Protein 3EMX (pdb70)

B-factor: mean 25.86, std 5.88, range [10.59, 48.35]

Foldseek 3Di:
DLLPDDFFKFKQALLDTDHDDLVVLLVLLLAWEKEWEEESPDPQCVLQVVQVSVLNNVDDHIYIYGYDDDPYDPSRVVSVVVVCVVQVPDDPGKIFTGHSNDTDDMDHTRDHNVVVNVVRVVPD/DCLPDDFFKFWQALLDTDHDDLVVVLVLLQAWEKEWEEESVDPQRVVQVVQVSNLNNVDDHIYIYGYDDPPYDPSRCVSVVVVCVVLVPDDPGKIFTGHSNHTDDMDHTRDHNVVVNVVRVVVD

Sequence (248 aa):
SLSYVKEGLAVLEDGRLIYITPEEFRQLLQGDAILAVYSKTCPHCHRDWPQLIQASKEVDVPIVMFIWGSLIGERELSAARLEMNKAGVEGTPTLVFYKEGRIVDKLVGATPWSLKVEKAREIYSLSYVKEGLAVLEDGRLIYITPEEEFRQLLQGDAILAVYSKTCPHCHRDWPQLIQASKEVDVPIVMFIWGSLIGERELSAARLEMNKAGVEGTPTLVFYKEGRIVDKLVGATPWSLKVEKAREIY

Organism: Aeropyrum pernix (strain ATCC 700893 / DSM 11879 / JCM 9820 / NBRC 100138 / K1) (NCBI:txid272557)

Nearest PDB structures (foldseek):
  3emx-assembly2_B  TM=1.008E+00  e=1.526E-27  Aeropyrum pernix
  2o85-assembly1_A  TM=8.055E-01  e=3.293E-06  Staphylococcus aureus
  2o7k-assembly1_A  TM=8.045E-01  e=7.580E-06  Staphylococcus aureus
  2o87-assembly1_A  TM=7.924E-01  e=9.188E-06  Staphylococcus aureus
  7ysi-assembly1_A  TM=7.907E-01  e=1.983E-05  Acinetobacter baumannii

CATH classification: 3.40.30.10

Radius of gyration: 20.13 Å; Cα contacts (8 Å, |Δi|>4): 478; chains: 2; bounding box: 29×55×48 Å

Structure (mmCIF, N/CA/C/O backbone):
data_3EMX
#
_entry.id   3EMX
#
_cell.length_a   52.229
_cell.length_b   54.852
_cell.length_c   159.342
_cell.angle_alpha   90.000
_cell.angle_beta   90.000
_cell.angle_gamma   90.000
#
_symmetry.space_group_name_H-M   'C 2 2 21'
#
loop_
_entity.id
_entity.type
_entity.pdbx_description
1 polymer Thioredoxin
2 water water
#
loop_
_atom_site.group_PDB
_atom_site.id
_atom_site.type_symbol
_atom_site.label_atom_id
_atom_site.label_alt_id
_atom_site.label_comp_id
_atom_site.label_asym_id
_atom_site.label_entity_id
_atom_site.label_seq_id
_atom_site.pdbx_PDB_ins_code
_atom_site.Cartn_x
_atom_site.Cartn_y
_atom_site.Cartn_z
_atom_site.occupancy
_atom_site.B_iso_or_equiv
_atom_site.auth_seq_id
_atom_site.auth_comp_id
_atom_site.auth_asym_id
_atom_site.auth_atom_id
_atom_site.pdbx_PDB_model_num
ATOM 1 N N . SER A 1 2 ? 3.155 10.117 59.894 1.00 23.36 224 SER A N 1
ATOM 2 C CA . SER A 1 2 ? 2.342 8.920 59.574 1.00 23.78 224 SER A CA 1
ATOM 3 C C . SER A 1 2 ? 0.891 9.186 59.952 1.00 23.24 224 SER A C 1
ATOM 4 O O . SER A 1 2 ? 0.611 9.854 60.937 1.00 23.31 224 SER A O 1
ATOM 7 N N . LEU A 1 3 ? -0.036 8.664 59.167 1.00 22.92 225 LEU A N 1
ATOM 8 C CA . LEU A 1 3 ? -1.443 8.825 59.488 1.00 22.38 225 LEU A CA 1
ATOM 9 C C . LEU A 1 3 ? -1.761 8.267 60.895 1.00 22.88 225 LEU A C 1
ATOM 10 O O . LEU A 1 3 ? -2.650 8.759 61.601 1.00 22.05 225 LEU A O 1
ATOM 15 N N . SER A 1 4 ? -1.025 7.234 61.294 1.00 23.22 226 SER A N 1
ATOM 16 C CA . SER A 1 4 ? -1.178 6.659 62.617 1.00 23.76 226 SER A CA 1
ATOM 17 C C . SER A 1 4 ? -0.992 7.651 63.751 1.00 23.69 226 SER A C 1
ATOM 18 O O . SER A 1 4 ? -1.510 7.442 64.830 1.00 23.69 226 SER A O 1
ATOM 21 N N . TYR A 1 5 ? -0.246 8.723 63.514 1.00 23.63 227 TYR A N 1
ATOM 22 C CA . TYR A 1 5 ? -0.047 9.729 64.548 1.00 23.68 227 TYR A CA 1
ATOM 23 C C . TYR A 1 5 ? -0.863 10.982 64.320 1.00 23.05 227 TYR A C 1
ATOM 24 O O . TYR A 1 5 ? -0.633 11.998 64.952 1.00 22.80 227 TYR A O 1
ATOM 33 N N . VAL A 1 6 ? -1.819 10.906 63.406 1.00 22.54 228 VAL A N 1
ATOM 34 C CA . VAL A 1 6 ? -2.742 12.003 63.206 1.00 21.87 228 VAL A CA 1
ATOM 35 C C . VAL A 1 6 ? -3.902 11.883 64.179 1.00 21.97 228 VAL A C 1
ATOM 36 O O . VAL A 1 6 ? -4.489 10.815 64.350 1.00 21.51 228 VAL A O 1
ATOM 40 N N . LYS A 1 7 ? -4.195 12.992 64.845 1.00 22.40 229 LYS A N 1
ATOM 41 C CA . LYS A 1 7 ? -5.342 13.076 65.749 1.00 22.49 229 LYS A CA 1
ATOM 42 C C . LYS A 1 7 ? -6.656 12.950 64.963 1.00 22.08 229 LYS A C 1
ATOM 43 O O . LYS A 1 7 ? -6.856 13.646 63.957 1.00 21.42 229 LYS A O 1
ATOM 49 N N . GLU A 1 8 ? -7.525 12.039 65.398 1.00 21.38 230 GLU A N 1
ATOM 50 C CA . GLU A 1 8 ? -8.758 11.769 64.686 1.00 21.23 230 GLU A CA 1
ATOM 51 C C . GLU A 1 8 ? -9.747 12.883 64.981 1.00 21.09 230 GLU A C 1
ATOM 52 O O . GLU A 1 8 ? -9.601 13.596 65.978 1.00 20.85 230 GLU A O 1
ATOM 58 N N . GLY A 1 9 ? -10.772 13.012 64.134 1.00 20.50 231 GLY A N 1
ATOM 59 C CA . GLY A 1 9 ? -11.727 14.110 64.269 1.00 20.08 231 GLY A CA 1
ATOM 60 C C . GLY A 1 9 ? -12.187 14.655 62.924 1.00 20.29 231 GLY A C 1
ATOM 61 O O . GLY A 1 9 ? -12.155 13.950 61.909 1.00 20.09 231 GLY A O 1
ATOM 62 N N . LEU A 1 10 ? -12.634 15.908 62.929 1.00 19.88 232 LEU A N 1
ATOM 63 C CA . LEU A 1 10 ? -13.030 16.602 61.723 1.00 20.25 232 LEU A CA 1
ATOM 64 C C . LEU A 1 10 ? -12.016 17.712 61.521 1.00 20.36 232 LEU A C 1
ATOM 65 O O . LEU A 1 10 ? -11.577 18.353 62.485 1.00 19.62 232 LEU A O 1
ATOM 70 N N . ALA A 1 11 ? -11.621 17.934 60.276 1.00 19.92 233 ALA A N 1
ATOM 71 C CA . ALA A 1 11 ? -10.636 18.961 60.031 1.00 20.07 233 ALA A CA 1
ATOM 72 C C . ALA A 1 11 ? -10.755 19.488 58.622 1.00 20.22 233 ALA A C 1
ATOM 73 O O . ALA A 1 11 ? -11.480 18.944 57.806 1.00 19.63 233 ALA A O 1
ATOM 75 N N . VAL A 1 12 ? -10.078 20.591 58.357 1.00 21.27 234 VAL A N 1
ATOM 76 C CA . VAL A 1 12 ? -9.876 21.005 56.979 1.00 22.41 234 VAL A CA 1
ATOM 77 C C . VAL A 1 12 ? -8.372 20.966 56.689 1.00 22.66 234 VAL A C 1
ATOM 78 O O . VAL A 1 12 ? -7.549 21.355 57.521 1.00 22.63 234 VAL A O 1
ATOM 82 N N . LEU A 1 13 ? -8.022 20.419 55.531 1.00 23.56 235 LEU A N 1
ATOM 83 C CA . LEU A 1 13 ? -6.641 20.226 55.156 1.00 24.45 235 LEU A CA 1
ATOM 84 C C . LEU A 1 13 ? -6.332 21.386 54.268 1.00 25.37 235 LEU A C 1
ATOM 85 O O . LEU A 1 13 ? -6.824 21.442 53.152 1.00 26.24 235 LEU A O 1
ATOM 90 N N . GLU A 1 14 ? -5.533 22.325 54.751 1.00 25.94 236 GLU A N 1
ATOM 91 C CA . GLU A 1 14 ? -5.273 23.525 53.982 1.00 26.64 236 GLU A CA 1
ATOM 92 C C . GLU A 1 14 ? -3.789 23.771 53.679 1.00 26.11 236 GLU A C 1
ATOM 93 O O . GLU A 1 14 ? -3.000 24.036 54.588 1.00 26.31 236 GLU A O 1
ATOM 99 N N . ASP A 1 15 ? -3.419 23.716 52.401 1.00 25.86 237 ASP A N 1
ATOM 100 C CA . ASP A 1 15 ? -2.010 23.715 51.989 1.00 25.54 237 ASP A CA 1
ATOM 101 C C . ASP A 1 15 ? -1.200 22.765 52.836 1.00 24.27 237 ASP A C 1
ATOM 102 O O . ASP A 1 15 ? -0.155 23.147 53.347 1.00 23.32 237 ASP A O 1
ATOM 107 N N . GLY A 1 16 ? -1.690 21.540 52.985 1.00 23.29 238 GLY A N 1
ATOM 108 C CA . GLY A 1 16 ? -0.950 20.489 53.680 1.00 22.64 238 GLY A CA 1
ATOM 109 C C . GLY A 1 16 ? -0.982 20.535 55.197 1.00 21.32 238 GLY A C 1
ATOM 110 O O . GLY A 1 16 ? -0.274 19.772 55.841 1.00 21.31 238 GLY A O 1
ATOM 111 N N . ARG A 1 17 ? -1.796 21.419 55.764 1.00 20.49 239 ARG A N 1
ATOM 112 C CA . ARG A 1 17 ? -1.888 21.537 57.233 1.00 20.50 239 ARG A CA 1
ATOM 113 C C . ARG A 1 17 ? -3.282 21.264 57.758 1.00 18.93 239 ARG A C 1
ATOM 114 O O . ARG A 1 17 ? -4.247 21.786 57.229 1.00 18.27 239 ARG A O 1
ATOM 122 N N . LEU A 1 18 ? -3.393 20.452 58.806 1.00 18.15 240 LEU A N 1
ATOM 123 C CA . LEU A 1 18 ? -4.699 20.234 59.431 1.00 17.83 240 LEU A CA 1
ATOM 124 C C . LEU A 1 18 ? -5.142 21.406 60.311 1.00 18.00 240 LEU A C 1
ATOM 125 O O . LEU A 1 18 ? -4.374 21.900 61.126 1.00 18.16 240 LEU A O 1
ATOM 130 N N . ILE A 1 19 ? -6.386 21.841 60.129 1.00 18.17 241 ILE A N 1
ATOM 131 C CA . ILE A 1 19 ? -7.035 22.821 61.006 1.00 17.69 241 ILE A CA 1
ATOM 132 C C . ILE A 1 19 ? -8.278 22.101 61.524 1.00 17.34 241 ILE A C 1
ATOM 133 O O . ILE A 1 19 ? -9.173 21.766 60.743 1.00 17.55 241 ILE A O 1
ATOM 138 N N . TYR A 1 20 ? -8.327 21.814 62.815 1.00 16.78 242 TYR A N 1
ATOM 139 C CA . TYR A 1 20 ? -9.426 20.981 63.348 1.00 16.97 242 TYR A CA 1
ATOM 140 C C . TYR A 1 20 ? -10.694 21.819 63.488 1.00 17.07 242 TYR A C 1
ATOM 141 O O . TYR A 1 20 ? -10.637 22.996 63.855 1.00 16.74 242 TYR A O 1
ATOM 150 N N . ILE A 1 21 ? -11.826 21.240 63.142 1.00 17.25 243 ILE A N 1
ATOM 151 C CA . ILE A 1 21 ? -13.058 22.004 63.177 1.00 17.77 243 ILE A CA 1
ATOM 152 C C . ILE A 1 21 ? -14.114 21.269 63.980 1.00 18.49 243 ILE A C 1
ATOM 153 O O . ILE A 1 21 ? -13.885 20.139 64.423 1.00 19.04 243 ILE A O 1
ATOM 158 N N . THR A 1 22 ? -15.258 21.934 64.154 1.00 19.07 244 THR A N 1
ATOM 159 C CA . THR A 1 22 ? -16.448 21.426 64.828 1.00 18.79 244 THR A CA 1
ATOM 160 C C . THR A 1 22 ? -17.421 20.755 63.846 1.00 19.40 244 THR A C 1
ATOM 161 O O . THR A 1 22 ? -17.326 20.957 62.641 1.00 19.22 244 THR A O 1
ATOM 165 N N . PRO A 1 23 ? -18.395 19.984 64.361 1.00 19.73 245 PRO A N 1
ATOM 166 C CA . PRO A 1 23 ? -19.453 19.474 63.477 1.00 20.14 245 PRO A CA 1
ATOM 167 C C . PRO A 1 23 ? -20.200 20.603 62.749 1.00 20.88 245 PRO A C 1
ATOM 168 O O . PRO A 1 23 ? -20.520 20.483 61.555 1.00 20.90 245 PRO A O 1
ATOM 172 N N . GLU A 1 24 ? -20.455 21.702 63.446 1.00 21.45 246 GLU A N 1
ATOM 173 C CA . GLU A 1 24 ? -21.100 22.863 62.814 1.00 23.16 246 GLU A CA 1
ATOM 174 C C . GLU A 1 24 ? -20.361 23.353 61.562 1.00 22.59 246 GLU A C 1
ATOM 175 O O . GLU A 1 24 ? -20.932 23.439 60.464 1.00 22.29 246 GLU A O 1
ATOM 181 N N . GLU A 1 25 ? -19.094 23.717 61.741 1.00 22.20 247 GLU A N 1
ATOM 182 C CA . GLU A 1 25 ? -18.273 24.144 60.613 1.00 22.00 247 GLU A CA 1
ATOM 183 C C . GLU A 1 25 ? -18.194 23.063 59.524 1.00 21.94 247 GLU A C 1
ATOM 184 O O . GLU A 1 25 ? -18.308 23.348 58.349 1.00 21.21 247 GLU A O 1
ATOM 190 N N . PHE A 1 26 ? -18.014 21.810 59.920 1.00 22.57 248 PHE A N 1
ATOM 191 C CA . PHE A 1 26 ? -18.037 20.717 58.965 1.00 22.88 248 PHE A CA 1
ATOM 192 C C . PHE A 1 26 ? -19.270 20.821 58.062 1.00 23.83 248 PHE A C 1
ATOM 193 O O . PHE A 1 26 ? -19.167 20.740 56.833 1.00 24.28 248 PHE A O 1
ATOM 201 N N . ARG A 1 27 ? -20.445 20.940 58.671 1.00 24.43 249 ARG A N 1
ATOM 202 C CA . ARG A 1 27 ? -21.689 21.021 57.894 1.00 26.07 249 ARG A CA 1
ATOM 203 C C . ARG A 1 27 ? -21.767 22.277 57.039 1.00 25.97 249 ARG A C 1
ATOM 204 O O . ARG A 1 27 ? -22.127 22.224 55.847 1.00 26.12 249 ARG A O 1
ATOM 212 N N . GLN A 1 28 ? -21.422 23.401 57.650 1.00 25.46 250 GLN A N 1
ATOM 213 C CA . GLN A 1 28 ? -21.311 24.649 56.931 1.00 26.25 250 GLN A CA 1
ATOM 214 C C . GLN A 1 28 ? -20.460 24.511 55.648 1.00 26.01 250 GLN A C 1
ATOM 215 O O . GLN A 1 28 ? -20.928 24.799 54.539 1.00 25.69 250 GLN A O 1
ATOM 221 N N . LEU A 1 29 ? -19.232 24.015 55.785 1.00 25.46 251 LEU A N 1
ATOM 222 C CA . LEU A 1 29 ? -18.353 23.896 54.636 1.00 25.72 251 LEU A CA 1
ATOM 223 C C . LEU A 1 29 ? -18.965 23.033 53.549 1.00 25.80 251 LEU A C 1
ATOM 224 O O . LEU A 1 29 ? -18.854 23.345 52.363 1.00 25.29 251 LEU A O 1
ATOM 229 N N . LEU A 1 30 ? -19.651 21.966 53.960 1.00 26.33 252 LEU A N 1
ATOM 230 C CA . LEU A 1 30 ? -20.326 21.079 52.998 1.00 26.71 252 LEU A CA 1
ATOM 231 C C . LEU A 1 30 ? -21.553 21.696 52.255 1.00 27.18 252 LEU A C 1
ATOM 232 O O . LEU A 1 30 ? -22.044 21.113 51.289 1.00 27.01 252 LEU A O 1
ATOM 237 N N . GLN A 1 31 ? -22.031 22.874 52.656 1.00 27.92 253 GLN A N 1
ATOM 238 C CA . GLN A 1 31 ? -23.059 23.547 51.832 1.00 29.03 253 GLN A CA 1
ATOM 239 C C . GLN A 1 31 ? -22.505 24.217 50.615 1.00 28.69 253 GLN A C 1
ATOM 240 O O . GLN A 1 31 ? -23.273 24.682 49.787 1.00 29.19 253 GLN A O 1
ATOM 246 N N . GLY A 1 32 ? -21.192 24.372 50.542 1.00 28.13 254 GLY A N 1
ATOM 247 C CA . GLY A 1 32 ? -20.605 25.117 49.437 1.00 27.08 254 GLY A CA 1
ATOM 248 C C . GLY A 1 32 ? -19.828 24.203 48.526 1.00 26.31 254 GLY A C 1
ATOM 249 O O . GLY A 1 32 ? -20.239 23.073 48.277 1.00 27.00 254 GLY A O 1
ATOM 250 N N . ASP A 1 33 ? -18.709 24.691 48.013 1.00 25.34 255 ASP A N 1
ATOM 251 C CA . ASP A 1 33 ? -17.840 23.867 47.199 1.00 24.57 255 ASP A CA 1
ATOM 252 C C . ASP A 1 33 ? -16.770 23.263 48.115 1.00 24.26 255 ASP A C 1
ATOM 253 O O . ASP A 1 33 ? -16.056 23.993 48.803 1.00 24.68 255 ASP A O 1
ATOM 258 N N . ALA A 1 34 ? -16.668 21.937 48.149 1.00 22.87 256 ALA A N 1
ATOM 259 C CA . ALA A 1 34 ? -15.701 21.296 49.016 1.00 21.79 256 ALA A CA 1
ATOM 260 C C . ALA A 1 34 ? -15.533 19.858 48.627 1.00 21.31 256 ALA A C 1
ATOM 261 O O . ALA A 1 34 ? -16.466 19.226 48.114 1.00 21.04 256 ALA A O 1
ATOM 263 N N . ILE A 1 35 ? -14.349 19.333 48.914 1.00 20.39 257 ILE A N 1
ATOM 264 C CA . ILE A 1 35 ? -14.104 17.915 48.814 1.00 19.80 257 ILE A CA 1
ATOM 265 C C . ILE A 1 35 ? -14.047 17.277 50.203 1.00 19.65 257 ILE A C 1
ATOM 266 O O . ILE A 1 35 ? -13.233 17.665 51.035 1.00 19.35 257 ILE A O 1
ATOM 271 N N . LEU A 1 36 ? -14.911 16.301 50.453 1.00 18.90 258 LEU A N 1
ATOM 272 C CA . LEU A 1 36 ? -14.875 15.579 51.706 1.00 18.93 258 LEU A CA 1
ATOM 273 C C . LEU A 1 36 ? -13.999 14.327 51.569 1.00 19.10 258 LEU A C 1
ATOM 274 O O . LEU A 1 36 ? -14.233 13.510 50.680 1.00 19.46 258 LEU A O 1
ATOM 279 N N . ALA A 1 37 ? -12.976 14.186 52.421 1.00 18.92 259 ALA A N 1
ATOM 280 C CA . ALA A 1 37 ? -12.168 12.961 52.433 1.00 18.62 259 ALA A CA 1
ATOM 281 C C . ALA A 1 37 ? -12.622 12.083 53.589 1.00 18.78 259 ALA A C 1
ATOM 282 O O . ALA A 1 37 ? -12.594 12.512 54.738 1.00 18.74 259 ALA A O 1
ATOM 284 N N . VAL A 1 38 ? -13.049 10.865 53.272 1.00 19.24 260 VAL A N 1
ATOM 285 C CA . VAL A 1 38 ? -13.497 9.897 54.269 1.00 19.44 260 VAL A CA 1
ATOM 286 C C . VAL A 1 38 ? -12.341 8.944 54.568 1.00 19.68 260 VAL A C 1
ATOM 287 O O . VAL A 1 38 ? -11.978 8.091 53.740 1.00 19.65 260 VAL A O 1
ATOM 291 N N . TYR A 1 39 ? -11.736 9.130 55.742 1.00 19.50 261 TYR A N 1
ATOM 292 C CA . TYR A 1 39 ? -10.507 8.456 56.103 1.00 19.45 261 TYR A CA 1
ATOM 293 C C . TYR A 1 39 ? -10.637 7.688 57.408 1.00 19.78 261 TYR A C 1
ATOM 294 O O . TYR A 1 39 ? -11.497 7.986 58.242 1.00 18.57 261 TYR A O 1
ATOM 303 N N . SER A 1 40 ? -9.719 6.741 57.581 1.00 19.86 262 SER A N 1
ATOM 304 C CA . SER A 1 40 ? -9.582 5.989 58.812 1.00 21.13 262 SER A CA 1
ATOM 305 C C . SER A 1 40 ? -8.099 5.733 59.125 1.00 21.67 262 SER A C 1
ATOM 306 O O . SER A 1 40 ? -7.304 5.419 58.222 1.00 21.12 262 SER A O 1
ATOM 309 N N . LYS A 1 41 ? -7.733 5.892 60.397 1.00 22.16 263 LYS A N 1
ATOM 310 C CA . LYS A 1 41 ? -6.355 5.688 60.859 1.00 23.08 263 LYS A CA 1
ATOM 311 C C . LYS A 1 41 ? -5.942 4.207 60.887 1.00 24.15 263 LYS A C 1
ATOM 312 O O . LYS A 1 41 ? -4.768 3.876 60.872 1.00 24.44 263 LYS A O 1
ATOM 318 N N . THR A 1 42 ? -6.917 3.318 60.966 1.00 25.28 264 THR A N 1
ATOM 319 C CA . THR A 1 42 ? -6.651 1.887 60.920 1.00 26.14 264 THR A CA 1
ATOM 320 C C . THR A 1 42 ? -6.694 1.331 59.500 1.00 25.73 264 THR A C 1
ATOM 321 O O . THR A 1 42 ? -6.674 0.107 59.327 1.00 26.01 264 THR A O 1
ATOM 325 N N . CYS A 1 43 ? -6.791 2.203 58.491 1.00 24.93 265 CYS A N 1
ATOM 326 C CA . CYS A 1 43 ? -6.941 1.732 57.120 1.00 24.30 265 CYS A CA 1
ATOM 327 C C . CYS A 1 43 ? -5.642 1.837 56.323 1.00 24.09 265 CYS A C 1
ATOM 328 O O . CYS A 1 43 ? -5.090 2.917 56.140 1.00 23.57 265 CYS A O 1
ATOM 331 N N . PRO A 1 44 ? -5.146 0.693 55.842 1.00 24.03 266 PRO A N 1
ATOM 332 C CA . PRO A 1 44 ? -3.867 0.624 55.150 1.00 23.68 266 PRO A CA 1
ATOM 333 C C . PRO A 1 44 ? -3.929 1.390 53.835 1.00 23.37 266 PRO A C 1
ATOM 334 O O . PRO A 1 44 ? -2.938 1.951 53.389 1.00 22.40 266 PRO A O 1
ATOM 338 N N . HIS A 1 45 ? -5.099 1.437 53.221 1.00 23.45 267 HIS A N 1
ATOM 339 C CA . HIS A 1 45 ? -5.248 2.231 52.017 1.00 23.81 267 HIS A CA 1
ATOM 340 C C . HIS A 1 45 ? -5.188 3.730 52.280 1.00 23.25 267 HIS A C 1
ATOM 341 O O . HIS A 1 45 ? -4.613 4.478 51.481 1.00 24.01 267 HIS A O 1
ATOM 348 N N . CYS A 1 46 ? -5.807 4.175 53.366 1.00 22.07 268 CYS A N 1
ATOM 349 C CA . CYS A 1 46 ? -5.696 5.580 53.759 1.00 21.39 268 CYS A CA 1
ATOM 350 C C . CYS A 1 46 ? -4.249 5.944 54.074 1.00 21.42 268 CYS A C 1
ATOM 351 O O . CYS A 1 46 ? -3.818 7.040 53.750 1.00 20.95 268 CYS A O 1
ATOM 354 N N . HIS A 1 47 ? -3.482 5.026 54.675 1.00 21.84 269 HIS A N 1
ATOM 355 C CA . HIS A 1 47 ? -2.054 5.299 54.932 1.00 22.39 269 HIS A CA 1
ATOM 356 C C . HIS A 1 47 ? -1.289 5.482 53.634 1.00 22.77 269 HIS A C 1
ATOM 357 O O . HIS A 1 47 ? -0.404 6.328 53.541 1.00 22.89 269 HIS A O 1
ATOM 364 N N . ARG A 1 48 ? -1.604 4.665 52.634 1.00 23.19 270 ARG A N 1
ATOM 365 C CA . ARG A 1 48 ? -0.958 4.805 51.339 1.00 24.40 270 ARG A CA 1
ATOM 366 C C . ARG A 1 48 ? -1.314 6.131 50.673 1.00 23.80 270 ARG A C 1
ATOM 367 O O . ARG A 1 48 ? -0.466 6.792 50.071 1.00 23.75 270 ARG A O 1
ATOM 375 N N . ASP A 1 49 ? -2.583 6.505 50.791 1.00 23.09 271 ASP A N 1
ATOM 376 C CA . ASP A 1 49 ? -3.110 7.677 50.120 1.00 22.38 271 ASP A CA 1
ATOM 377 C C . ASP A 1 49 ? -2.707 9.006 50.776 1.00 22.29 271 ASP A C 1
ATOM 378 O O . ASP A 1 49 ? -2.618 10.038 50.102 1.00 22.81 271 ASP A O 1
ATOM 383 N N . TRP A 1 50 ? -2.457 8.970 52.084 1.00 21.77 272 TRP A N 1
ATOM 384 C CA . TRP A 1 50 ? -2.261 10.163 52.906 1.00 21.47 272 TRP A CA 1
ATOM 385 C C . TRP A 1 50 ? -1.292 11.190 52.320 1.00 21.47 272 TRP A C 1
ATOM 386 O O . TRP A 1 50 ? -1.668 12.354 52.177 1.00 21.46 272 TRP A O 1
ATOM 397 N N . PRO A 1 51 ? -0.045 10.771 51.977 1.00 21.61 273 PRO A N 1
ATOM 398 C CA . PRO A 1 51 ? 0.910 11.699 51.330 1.00 21.31 273 PRO A CA 1
ATOM 399 C C . PRO A 1 51 ? 0.372 12.281 50.028 1.00 20.90 273 PRO A C 1
ATOM 400 O O . PRO A 1 51 ? 0.647 13.426 49.711 1.00 21.04 273 PRO A O 1
ATOM 404 N N . GLN A 1 52 ? -0.394 11.495 49.283 1.00 20.56 274 GLN A N 1
ATOM 405 C CA . GLN A 1 52 ? -0.947 11.962 48.019 1.00 20.07 274 GLN A CA 1
ATOM 406 C C . GLN A 1 52 ? -2.013 13.022 48.305 1.00 20.10 274 GLN A C 1
ATOM 407 O O . GLN A 1 52 ? -2.071 14.066 47.626 1.00 18.92 274 GLN A O 1
ATOM 413 N N . LEU A 1 53 ? -2.850 12.768 49.319 1.00 19.28 275 LEU A N 1
ATOM 414 C CA . LEU A 1 53 ? -3.919 13.720 49.627 1.00 19.70 275 LEU A CA 1
ATOM 415 C C . LEU A 1 53 ? -3.322 15.038 50.098 1.00 19.95 275 LEU A C 1
ATOM 416 O O . LEU A 1 53 ? -3.785 16.107 49.703 1.00 19.84 275 LEU A O 1
ATOM 421 N N . ILE A 1 54 ? -2.294 14.962 50.948 1.00 20.72 276 ILE A N 1
ATOM 422 C CA . ILE A 1 54 ? -1.626 16.172 51.462 1.00 21.39 276 ILE A CA 1
ATOM 423 C C . ILE A 1 54 ? -1.131 17.069 50.319 1.00 21.83 276 ILE A C 1
ATOM 424 O O . ILE A 1 54 ? -1.286 18.287 50.372 1.00 21.76 276 ILE A O 1
ATOM 429 N N . GLN A 1 55 ? -0.540 16.456 49.292 1.00 21.99 277 GLN A N 1
ATOM 430 C CA . GLN A 1 55 ? -0.028 17.179 48.131 1.00 22.35 277 GLN A CA 1
ATOM 431 C C . GLN A 1 55 ? -1.134 17.841 47.331 1.00 22.14 277 GLN A C 1
ATOM 432 O O . GLN A 1 55 ? -0.994 18.979 46.877 1.00 22.09 277 GLN A O 1
ATOM 438 N N . ALA A 1 56 ? -2.214 17.102 47.119 1.00 21.69 278 ALA A N 1
ATOM 439 C CA . ALA A 1 56 ? -3.380 17.628 46.434 1.00 21.72 278 ALA A CA 1
ATOM 440 C C . ALA A 1 56 ? -3.872 18.917 47.101 1.00 22.17 278 ALA A C 1
ATOM 441 O O . ALA A 1 56 ? -4.228 19.878 46.424 1.00 21.56 278 ALA A O 1
ATOM 443 N N . SER A 1 57 ? -3.878 18.952 48.428 1.00 22.78 279 SER A N 1
ATOM 444 C CA . SER A 1 57 ? -4.368 20.156 49.107 1.00 24.26 279 SER A CA 1
ATOM 445 C C . SER A 1 57 ? -3.512 21.383 48.780 1.00 25.24 279 SER A C 1
ATOM 446 O O . SER A 1 57 ? -3.962 22.502 48.897 1.00 25.58 279 SER A O 1
ATOM 449 N N . LYS A 1 58 ? -2.275 21.167 48.355 1.00 26.48 280 LYS A N 1
ATOM 450 C CA . LYS A 1 58 ? -1.424 22.281 47.976 1.00 27.53 280 LYS A CA 1
ATOM 451 C C . LYS A 1 58 ? -1.585 22.680 46.503 1.00 28.00 280 LYS A C 1
ATOM 452 O O . LYS A 1 58 ? -1.018 23.669 46.056 1.00 28.19 280 LYS A O 1
ATOM 458 N N . GLU A 1 59 ? -2.382 21.936 45.756 1.00 28.63 281 GLU A N 1
ATOM 459 C CA . GLU A 1 59 ? -2.565 22.264 44.353 1.00 29.39 281 GLU A CA 1
ATOM 460 C C . GLU A 1 59 ? -3.971 22.773 44.023 1.00 29.85 281 GLU A C 1
ATOM 461 O O . GLU A 1 59 ? -4.239 23.169 42.904 1.00 31.00 281 GLU A O 1
ATOM 467 N N . VAL A 1 60 ? -4.896 22.731 44.966 1.00 29.66 282 VAL A N 1
ATOM 468 C CA . VAL A 1 60 ? -6.242 23.157 44.647 1.00 29.30 282 VAL A CA 1
ATOM 469 C C . VAL A 1 60 ? -6.645 24.250 45.619 1.00 28.94 282 VAL A C 1
ATOM 470 O O . VAL A 1 60 ? -5.983 24.457 46.631 1.00 28.64 282 VAL A O 1
ATOM 474 N N . ASP A 1 61 ? -7.712 24.969 45.301 1.00 28.35 283 ASP A N 1
ATOM 475 C CA . ASP A 1 61 ? -8.136 26.067 46.148 1.00 28.44 283 ASP A CA 1
ATOM 476 C C . ASP A 1 61 ? -9.351 25.643 46.940 1.00 27.59 283 ASP A C 1
ATOM 477 O O . ASP A 1 61 ? -9.621 26.196 48.003 1.00 27.69 283 ASP A O 1
ATOM 482 N N . VAL A 1 62 ? -10.107 24.693 46.397 1.00 26.16 284 VAL A N 1
ATOM 483 C CA . VAL A 1 62 ? -11.303 24.254 47.065 1.00 25.06 284 VAL A CA 1
ATOM 484 C C . VAL A 1 62 ? -10.938 23.551 48.372 1.00 23.89 284 VAL A C 1
ATOM 485 O O . VAL A 1 62 ? -9.955 22.797 48.439 1.00 23.57 284 VAL A O 1
ATOM 489 N N . PRO A 1 63 ? -11.696 23.841 49.438 1.00 22.72 285 PRO A N 1
ATOM 490 C CA . PRO A 1 63 ? -11.388 23.221 50.732 1.00 21.62 285 PRO A CA 1
ATOM 491 C C . PRO A 1 63 ? -11.511 21.691 50.691 1.00 20.54 285 PRO A C 1
ATOM 492 O O . PRO A 1 63 ? -12.502 21.147 50.196 1.00 19.76 285 PRO A O 1
ATOM 496 N N . ILE A 1 64 ? -10.483 21.017 51.189 1.00 19.70 286 ILE A N 1
ATOM 497 C CA . ILE A 1 64 ? -10.543 19.599 51.464 1.00 19.24 286 ILE A CA 1
ATOM 498 C C . ILE A 1 64 ? -10.939 19.416 52.926 1.00 19.27 286 ILE A C 1
ATOM 499 O O . ILE A 1 64 ? -10.190 19.759 53.840 1.00 19.87 286 ILE A O 1
ATOM 504 N N . VAL A 1 65 ? -12.136 18.888 53.128 1.00 18.78 287 VAL A N 1
ATOM 505 C CA . VAL A 1 65 ? -12.687 18.673 54.431 1.00 18.54 287 VAL A CA 1
ATOM 506 C C . VAL A 1 65 ? -12.454 17.203 54.786 1.00 19.02 287 VAL A C 1
ATOM 507 O O . VAL A 1 65 ? -12.704 16.290 53.978 1.00 19.00 287 VAL A O 1
ATOM 511 N N . MET A 1 66 ? -11.949 16.980 55.989 1.00 18.27 288 MET A N 1
ATOM 512 C CA . MET A 1 66 ? -11.614 15.642 56.396 1.00 17.96 288 MET A CA 1
ATOM 513 C C . MET A 1 66 ? -12.434 15.067 57.519 1.00 17.93 288 MET A C 1
ATOM 514 O O . MET A 1 66 ? -12.677 15.707 58.521 1.00 17.01 288 MET A O 1
ATOM 519 N N . PHE A 1 67 ? -12.879 13.840 57.308 1.00 18.46 289 PHE A N 1
ATOM 520 C CA . PHE A 1 67 ? -13.251 13.006 58.410 1.00 19.24 289 PHE A CA 1
ATOM 521 C C . PHE A 1 67 ? -12.171 11.934 58.581 1.00 19.18 289 PHE A C 1
ATOM 522 O O . PHE A 1 67 ? -11.860 11.206 57.656 1.00 19.05 289 PHE A O 1
ATOM 530 N N . ILE A 1 68 ? -11.582 11.874 59.768 1.00 19.51 290 ILE A N 1
ATOM 531 C CA . ILE A 1 68 ? -10.540 10.924 60.051 1.00 19.96 290 ILE A CA 1
ATOM 532 C C . ILE A 1 68 ? -11.035 10.090 61.211 1.00 20.95 290 ILE A C 1
ATOM 533 O O . ILE A 1 68 ? -11.097 10.575 62.351 1.00 20.45 290 ILE A O 1
ATOM 538 N N . TRP A 1 69 ? -11.396 8.837 60.925 1.00 22.02 291 TRP A N 1
ATOM 539 C CA . TRP A 1 69 ? -11.883 7.957 61.981 1.00 23.05 291 TRP A CA 1
ATOM 540 C C . TRP A 1 69 ? -10.746 7.439 62.867 1.00 23.03 291 TRP A C 1
ATOM 541 O O . TRP A 1 69 ? -9.667 7.115 62.398 1.00 23.03 291 TRP A O 1
ATOM 552 N N . GLY A 1 70 ? -10.999 7.403 64.162 1.00 23.58 292 GLY A N 1
ATOM 553 C CA . GLY A 1 70 ? -10.116 6.773 65.120 1.00 24.39 292 GLY A CA 1
ATOM 554 C C . GLY A 1 70 ? -10.911 6.598 66.400 1.00 25.60 292 GLY A C 1
ATOM 555 O O . GLY A 1 70 ? -12.019 7.128 66.535 1.00 25.03 292 GLY A O 1
ATOM 556 N N . SER A 1 71 ? -10.353 5.860 67.350 1.00 26.75 293 SER A N 1
ATOM 557 C CA . SER A 1 71 ? -11.146 5.395 68.481 1.00 27.98 293 SER A CA 1
ATOM 558 C C . SER A 1 71 ? -11.682 6.495 69.351 1.00 28.52 293 SER A C 1
ATOM 559 O O . SER A 1 71 ? -12.685 6.321 70.015 1.00 28.50 293 SER A O 1
ATOM 562 N N . LEU A 1 72 ? -10.988 7.614 69.404 1.00 29.23 294 LEU A N 1
ATOM 563 C CA . LEU A 1 72 ? -11.407 8.665 70.329 1.00 30.52 294 LEU A CA 1
ATOM 564 C C . LEU A 1 72 ? -12.235 9.746 69.649 1.00 31.10 294 LEU A C 1
ATOM 565 O O . LEU A 1 72 ? -12.331 10.875 70.136 1.00 31.73 294 LEU A 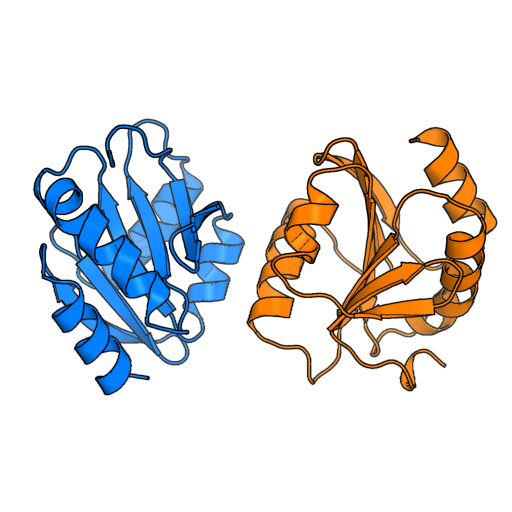O 1
ATOM 570 N N . ILE A 1 73 ? -12.818 9.406 68.511 1.00 31.35 295 ILE A N 1
ATOM 571 C CA . ILE A 1 73 ? -13.684 10.339 67.824 1.00 31.67 295 ILE A CA 1
ATOM 572 C C . ILE A 1 73 ? -14.930 10.654 68.672 1.00 31.80 295 ILE A C 1
ATOM 573 O O . ILE A 1 73 ? -15.475 9.776 69.339 1.00 31.27 295 ILE A O 1
ATOM 578 N N . GLY A 1 74 ? -15.396 11.901 68.611 1.00 32.02 296 GLY A N 1
ATOM 579 C CA . GLY A 1 74 ? -16.586 12.342 69.372 1.00 32.42 296 GLY A CA 1
ATOM 580 C C . GLY A 1 74 ? -17.924 11.913 68.786 1.00 32.57 296 GLY A C 1
ATOM 581 O O . GLY A 1 74 ? -18.072 11.765 67.578 1.00 32.82 296 GLY A O 1
ATOM 582 N N . GLU A 1 75 ? -18.917 11.702 69.631 1.00 32.93 297 GLU A N 1
ATOM 583 C CA . GLU A 1 75 ? -20.192 11.245 69.121 1.00 33.79 297 GLU A CA 1
ATOM 584 C C . GLU A 1 75 ? -20.719 12.131 68.005 1.00 33.06 297 GLU A C 1
ATOM 585 O O . GLU A 1 75 ? -21.131 11.638 66.964 1.00 33.09 297 GLU A O 1
ATOM 591 N N . ARG A 1 76 ? -20.740 13.439 68.228 1.00 32.46 298 ARG A N 1
ATOM 592 C CA . ARG A 1 76 ? -21.326 14.341 67.224 1.00 32.43 298 ARG A CA 1
ATOM 593 C C . ARG A 1 76 ? -20.469 14.472 65.959 1.00 31.03 298 ARG A C 1
ATOM 594 O O . ARG A 1 76 ? -20.995 14.520 64.857 1.00 31.07 298 ARG A O 1
ATOM 602 N N . GLU A 1 77 ? -19.154 14.500 66.116 1.00 30.01 299 GLU A N 1
ATOM 603 C CA . GLU A 1 77 ? -18.275 14.452 64.963 1.00 29.05 299 GLU A CA 1
ATOM 604 C C . GLU A 1 77 ? -18.630 13.241 64.130 1.00 28.21 299 GLU A C 1
ATOM 605 O O . GLU A 1 77 ? -18.797 13.333 62.917 1.00 27.51 299 GLU A O 1
ATOM 611 N N . LEU A 1 78 ? -18.755 12.095 64.794 1.00 27.59 300 LEU A N 1
ATOM 612 C CA . LEU A 1 78 ? -19.092 10.854 64.093 1.00 27.08 300 LEU A CA 1
ATOM 613 C C . LEU A 1 78 ? -20.446 10.926 63.376 1.00 26.69 300 LEU A C 1
ATOM 614 O O . LEU A 1 78 ? -20.555 10.575 62.215 1.00 26.58 300 LEU A O 1
ATOM 619 N N . SER A 1 79 ? -21.492 11.382 64.045 1.00 26.46 301 SE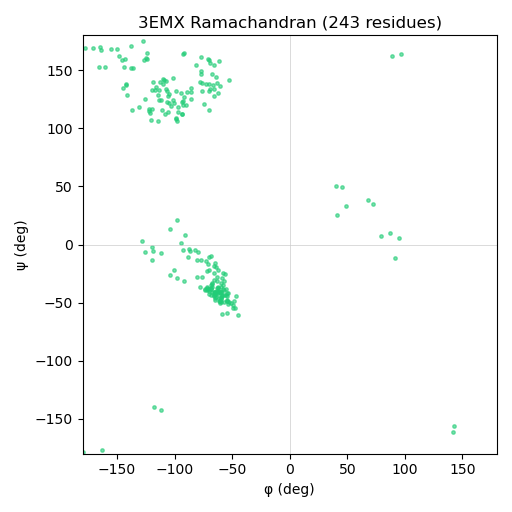R A N 1
ATOM 620 C CA . SER A 1 79 ? -22.774 11.341 63.385 1.00 26.11 301 SER A CA 1
ATOM 621 C C . SER A 1 79 ? -22.781 12.242 62.172 1.00 25.59 301 SER A C 1
ATOM 622 O O . SER A 1 79 ? -23.256 11.829 61.097 1.00 25.27 301 SER A O 1
ATOM 625 N N . ALA A 1 80 ? -22.245 13.457 62.332 1.00 25.00 302 ALA A N 1
ATOM 626 C CA . ALA A 1 80 ? -22.113 14.409 61.204 1.00 24.61 302 ALA A CA 1
ATOM 627 C C . ALA A 1 80 ? -21.487 13.752 59.971 1.00 24.37 302 ALA A C 1
ATOM 628 O O . ALA A 1 80 ? -22.019 13.864 58.879 1.00 24.17 302 ALA A O 1
ATOM 630 N N . ALA A 1 81 ? -20.375 13.042 60.162 1.00 24.50 303 ALA A N 1
ATOM 631 C CA . ALA A 1 81 ? -19.661 12.380 59.067 1.00 24.66 303 ALA A CA 1
ATOM 632 C C . ALA A 1 81 ? -20.439 11.186 58.566 1.00 24.95 303 ALA A C 1
ATOM 633 O O . ALA A 1 81 ? -20.480 10.889 57.360 1.00 25.45 303 ALA A O 1
ATOM 635 N N . ARG A 1 82 ? -21.066 10.501 59.503 1.00 24.72 304 ARG A N 1
ATOM 636 C CA . ARG A 1 82 ? -21.823 9.313 59.186 1.00 25.27 304 ARG A CA 1
ATOM 637 C C . ARG A 1 82 ? -22.990 9.678 58.245 1.00 25.38 304 ARG A C 1
ATOM 638 O O . ARG A 1 82 ? -23.330 8.927 57.320 1.00 25.78 304 ARG A O 1
ATOM 646 N N . LEU A 1 83 ? -23.593 10.837 58.479 1.00 25.20 305 LEU A N 1
ATOM 647 C CA . LEU A 1 83 ? -24.710 11.256 57.654 1.00 25.39 305 LEU A CA 1
ATOM 648 C C . LEU A 1 83 ? -24.274 11.416 56.199 1.00 25.75 305 LEU A C 1
ATOM 649 O O . LEU A 1 83 ? -24.949 10.960 55.269 1.00 25.27 305 LEU A O 1
ATOM 654 N N . GLU A 1 84 ? -23.135 12.077 56.001 1.00 26.54 306 GLU A N 1
ATOM 655 C CA . GLU A 1 84 ? -22.659 12.389 54.662 1.00 27.06 306 GLU A CA 1
ATOM 656 C C . GLU A 1 84 ? -22.168 11.126 53.983 1.00 28.16 306 GLU A C 1
ATOM 657 O O . GLU A 1 84 ? -22.361 10.920 52.784 1.00 28.51 306 GLU A O 1
ATOM 663 N N . MET A 1 85 ? -21.557 10.249 54.761 1.00 29.40 307 MET A N 1
ATOM 664 C CA . MET A 1 85 ? -21.127 8.966 54.226 1.00 30.82 307 MET A CA 1
ATOM 665 C C . MET A 1 85 ? -22.327 8.155 53.694 1.00 31.86 307 MET A C 1
ATOM 666 O O . MET A 1 85 ? -22.241 7.518 52.651 1.00 31.93 307 MET A O 1
ATOM 671 N N . ASN A 1 86 ? -23.447 8.182 54.413 1.00 33.36 308 ASN A N 1
ATOM 672 C CA . ASN A 1 86 ? -24.703 7.576 53.941 1.00 34.65 308 ASN A CA 1
ATOM 673 C C . ASN A 1 86 ? -25.177 8.168 52.618 1.00 34.65 308 ASN A C 1
ATOM 674 O O . ASN A 1 86 ? -25.308 7.465 51.625 1.00 34.32 308 ASN A O 1
ATOM 679 N N . LYS A 1 87 ? -25.420 9.476 52.627 1.00 34.81 309 LYS A N 1
ATOM 680 C CA . LYS A 1 87 ? -25.942 10.200 51.473 1.00 34.80 309 LYS A CA 1
ATOM 681 C C . LYS A 1 87 ? -25.058 10.088 50.262 1.00 35.00 309 LYS A C 1
ATOM 682 O O . LYS A 1 87 ? -25.526 10.209 49.143 1.00 35.12 309 LYS A O 1
ATOM 688 N N . ALA A 1 88 ? -23.762 9.925 50.477 1.00 34.96 310 ALA A N 1
ATOM 689 C CA . ALA A 1 88 ? -22.858 9.790 49.341 1.00 34.46 310 ALA A CA 1
ATOM 690 C C . ALA A 1 88 ? -22.701 8.343 48.874 1.00 34.06 310 ALA A C 1
ATOM 691 O O . ALA A 1 88 ? -22.118 8.079 47.827 1.00 33.77 310 ALA A O 1
ATOM 693 N N . GLY A 1 89 ? -23.199 7.405 49.671 1.00 33.84 311 GLY A N 1
ATOM 694 C CA . GLY A 1 89 ? -23.139 6.004 49.305 1.00 33.27 311 GLY A CA 1
ATOM 695 C C . GLY A 1 89 ? -21.736 5.451 49.418 1.00 32.93 311 GLY A C 1
ATOM 696 O O . GLY A 1 89 ? -21.352 4.584 48.640 1.00 32.93 311 GLY A O 1
ATOM 697 N N . VAL A 1 90 ? -20.983 5.936 50.403 1.00 32.28 312 VAL A N 1
ATOM 698 C CA . VAL A 1 90 ? -19.601 5.512 50.622 1.00 31.79 312 VAL A CA 1
ATOM 699 C C . VAL A 1 90 ? -19.581 4.076 51.137 1.00 31.63 312 VAL A C 1
ATOM 700 O O . VAL A 1 90 ? -20.382 3.707 52.000 1.00 31.61 312 VAL A O 1
ATOM 704 N N . GLU A 1 91 ? -18.653 3.279 50.616 1.00 31.04 313 GLU A N 1
ATOM 705 C CA . GLU A 1 91 ? -18.606 1.849 50.890 1.00 30.83 313 GLU A CA 1
ATOM 706 C C . GLU A 1 91 ? -17.231 1.372 51.360 1.00 29.50 313 GLU A C 1
ATOM 707 O O . GLU A 1 91 ? -17.038 0.182 51.567 1.00 29.98 313 GLU A O 1
ATOM 713 N N . GLY A 1 92 ? -16.286 2.297 51.520 1.00 28.19 314 GLY A N 1
ATOM 714 C CA . GLY A 1 92 ? -14.923 1.983 51.927 1.00 26.15 314 GLY A CA 1
ATOM 715 C C . GLY A 1 92 ? -14.099 3.254 52.038 1.00 25.67 314 GLY A C 1
ATOM 716 O O . GLY A 1 92 ? -14.619 4.357 51.827 1.00 24.54 314 GLY A O 1
ATOM 717 N N . THR A 1 93 ? -12.817 3.103 52.381 1.00 24.90 315 THR A N 1
ATOM 718 C CA . THR A 1 93 ? -11.926 4.236 52.584 1.00 24.61 315 THR A CA 1
ATOM 719 C C . THR A 1 93 ? -10.615 3.919 51.918 1.00 23.97 315 THR A C 1
ATOM 720 O O . THR A 1 93 ? -10.292 2.763 51.750 1.00 24.17 315 THR A O 1
ATOM 724 N N . PRO A 1 94 ? -9.884 4.943 51.468 1.00 23.60 316 PRO A N 1
ATOM 725 C CA . PRO A 1 94 ? -10.362 6.317 51.421 1.00 23.44 316 PRO A CA 1
ATOM 726 C C . PRO A 1 94 ? -11.462 6.505 50.363 1.00 23.53 316 PRO A C 1
ATOM 727 O O . PRO A 1 94 ? -11.529 5.747 49.392 1.00 23.77 316 PRO A O 1
ATOM 731 N N . THR A 1 95 ? -12.291 7.528 50.547 1.00 23.55 317 THR A N 1
ATOM 732 C CA . THR A 1 95 ? -13.188 8.005 49.501 1.00 23.77 317 THR A CA 1
ATOM 733 C C . THR A 1 95 ? -13.266 9.545 49.522 1.00 23.58 317 THR A C 1
ATOM 734 O O . THR A 1 95 ? -13.488 10.150 50.559 1.00 23.45 317 THR A O 1
ATOM 738 N N . LEU A 1 96 ? -13.055 10.179 48.377 1.00 23.68 318 LEU A N 1
ATOM 739 C CA . LEU A 1 96 ? -13.304 11.600 48.254 1.00 23.79 318 LEU A CA 1
ATOM 740 C C . LEU A 1 96 ? -14.703 11.779 47.709 1.00 24.15 318 LEU A C 1
ATOM 741 O O . LEU A 1 96 ? -15.058 11.159 46.702 1.00 24.56 318 LEU A O 1
ATOM 746 N N . VAL A 1 97 ? -15.491 12.626 48.359 1.00 24.29 319 VAL A N 1
ATOM 747 C CA . VAL A 1 97 ? -16.824 12.974 47.868 1.00 24.94 319 VAL A CA 1
ATOM 748 C C . VAL A 1 97 ? -16.864 14.446 47.457 1.00 24.99 319 VAL A C 1
ATOM 749 O O . VAL A 1 97 ? -16.579 15.335 48.255 1.00 24.77 319 VAL A O 1
ATOM 753 N N . PHE A 1 98 ? -17.259 14.704 46.222 1.00 25.54 320 PHE A N 1
ATOM 754 C CA . PHE A 1 98 ? -17.246 16.066 45.691 1.00 25.61 320 PHE A CA 1
ATOM 755 C C . PHE A 1 98 ? -18.569 16.813 45.868 1.00 26.11 320 PHE A C 1
ATOM 756 O O . PHE A 1 98 ? -19.613 16.369 45.387 1.00 25.99 320 PHE A O 1
ATOM 764 N N . TYR A 1 99 ? -18.513 17.934 46.587 1.00 26.05 321 TYR A N 1
ATOM 765 C CA . TYR A 1 99 ? -19.676 18.794 46.784 1.00 26.17 321 TYR A CA 1
ATOM 766 C C . TYR A 1 99 ? -19.538 20.042 45.927 1.00 26.97 321 TYR A C 1
ATOM 767 O O . TYR A 1 99 ? -18.513 20.719 45.979 1.00 26.79 321 TYR A O 1
ATOM 776 N N . LYS A 1 100 ? -20.563 20.333 45.131 1.00 27.98 322 LYS A N 1
ATOM 777 C CA . LYS A 1 100 ? -20.659 21.612 44.421 1.00 28.97 322 LYS A CA 1
ATOM 778 C C . LYS A 1 100 ? -21.897 22.348 44.929 1.00 29.81 322 LYS A C 1
ATOM 779 O O . LYS A 1 100 ? -22.978 21.756 45.075 1.00 30.09 322 LYS A O 1
ATOM 781 N N . GLU A 1 101 ? -21.742 23.628 45.239 1.00 30.41 323 GLU A N 1
ATOM 782 C CA . GLU A 1 101 ? -22.874 24.378 45.763 1.00 31.29 323 GLU A CA 1
ATOM 783 C C . GLU A 1 101 ? -23.664 23.521 46.763 1.00 31.82 323 GLU A C 1
ATOM 784 O O . GLU A 1 101 ? -24.861 23.744 46.994 1.00 32.00 323 GLU A O 1
ATOM 786 N N . GLY A 1 102 ? -22.994 22.545 47.378 1.00 32.00 324 GLY A N 1
ATOM 787 C CA . GLY A 1 102 ? -23.600 21.822 48.506 1.00 31.63 324 GLY A CA 1
ATOM 788 C C . GLY A 1 102 ? -24.286 20.539 48.085 1.00 31.33 324 GLY A C 1
ATOM 789 O O . GLY A 1 102 ? -24.926 19.872 48.888 1.00 31.49 324 GLY A O 1
ATOM 790 N N . ARG A 1 103 ? -24.145 20.186 46.818 1.00 31.17 325 ARG A N 1
ATOM 791 C CA . ARG A 1 103 ? -24.701 18.947 46.327 1.00 31.36 325 ARG A CA 1
ATOM 792 C C . ARG A 1 103 ? -23.567 17.981 46.020 1.00 31.34 325 ARG A C 1
ATOM 793 O O . ARG A 1 103 ? -22.508 18.390 45.546 1.00 31.04 325 ARG A O 1
ATOM 795 N N . ILE A 1 104 ? -23.791 16.704 46.311 1.00 31.41 326 ILE A N 1
ATOM 796 C CA . ILE A 1 104 ? -22.829 15.655 45.997 1.00 31.65 326 ILE A CA 1
ATOM 797 C C . ILE A 1 104 ? -22.856 15.366 44.507 1.00 31.69 326 ILE A C 1
ATOM 798 O O . ILE A 1 104 ? -23.890 14.996 43.978 1.00 32.16 326 ILE A O 1
ATOM 803 N N . VAL A 1 105 ? -21.731 15.531 43.821 1.00 31.90 327 VAL A N 1
ATOM 804 C CA . VAL A 1 105 ? -21.730 15.384 42.373 1.00 32.02 327 VAL A CA 1
ATOM 805 C C . VAL A 1 105 ? -20.708 14.397 41.835 1.00 32.07 327 VAL A C 1
ATOM 806 O O . VAL A 1 105 ? -20.671 14.156 40.637 1.00 32.27 327 VAL A O 1
ATOM 810 N N . ASP A 1 106 ? -19.843 13.868 42.690 1.00 31.94 328 ASP A N 1
ATOM 811 C CA . ASP A 1 106 ? -18.881 12.857 42.251 1.00 31.72 328 ASP A CA 1
ATOM 812 C C . ASP A 1 106 ? -18.139 12.234 43.427 1.00 31.40 328 ASP A C 1
ATOM 813 O O . ASP A 1 106 ? -18.227 12.719 44.555 1.00 31.04 328 ASP A O 1
ATOM 818 N N . LYS A 1 107 ? -17.416 11.153 43.149 1.00 31.12 329 LYS A N 1
ATOM 819 C CA . LYS A 1 107 ? -16.636 10.468 44.157 1.00 31.07 329 LYS A CA 1
ATOM 820 C C . LYS A 1 107 ? -15.378 9.985 43.502 1.00 31.16 329 LYS A C 1
ATOM 821 O O . LYS A 1 107 ? -15.373 9.743 42.304 1.00 31.46 329 LYS A O 1
ATOM 827 N N . LEU A 1 108 ? -14.316 9.842 44.290 1.00 30.43 330 LEU A N 1
ATOM 828 C CA . LEU A 1 108 ? -13.105 9.174 43.840 1.00 29.72 330 LEU A CA 1
ATOM 829 C C . LEU A 1 108 ? -12.746 8.169 44.930 1.00 29.00 330 LEU A C 1
ATOM 830 O O . LEU A 1 108 ? -12.496 8.551 46.064 1.00 28.79 330 LEU A O 1
ATOM 835 N N . VAL A 1 109 ? -12.730 6.890 44.589 1.00 28.10 331 VAL A N 1
ATOM 836 C CA . VAL A 1 109 ? -12.583 5.846 45.581 1.00 27.54 331 VAL A CA 1
ATOM 837 C C . VAL A 1 109 ? -11.209 5.192 45.557 1.00 27.33 331 VAL A C 1
ATOM 838 O O . VAL A 1 109 ? -10.722 4.815 44.498 1.00 27.45 331 VAL A O 1
ATOM 842 N N . GLY A 1 110 ? -10.586 5.037 46.723 1.00 26.78 332 GLY A N 1
ATOM 843 C CA . GLY A 1 110 ? -9.318 4.298 46.800 1.00 26.23 332 GLY A CA 1
ATOM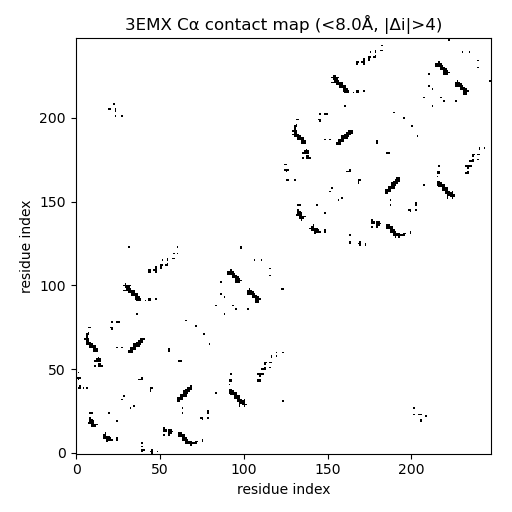 844 C C . GLY A 1 110 ? -8.096 5.202 46.773 1.00 26.04 332 GLY A C 1
ATOM 845 O O . GLY A 1 1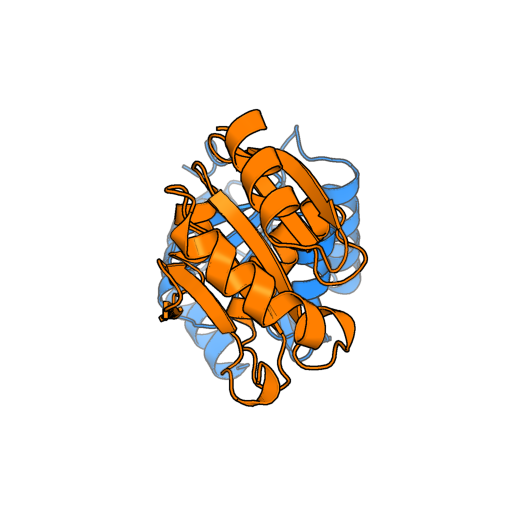10 ? -8.213 6.388 46.450 1.00 26.02 332 GLY A O 1
ATOM 846 N N . ALA A 1 111 ? -6.938 4.665 47.156 1.00 25.09 333 ALA A N 1
ATOM 847 C CA . ALA A 1 111 ? -5.707 5.423 47.066 1.00 24.75 333 ALA A CA 1
ATOM 848 C C . ALA A 1 111 ? -5.402 5.748 45.603 1.00 25.08 333 ALA A C 1
ATOM 849 O O . ALA A 1 111 ? -5.573 4.905 44.720 1.00 25.16 333 ALA A O 1
ATOM 851 N N . THR A 1 112 ? -4.935 6.966 45.332 1.00 25.11 334 THR A N 1
ATOM 852 C CA . THR A 1 112 ? -4.520 7.339 43.971 1.00 24.75 334 THR A CA 1
ATOM 853 C C . THR A 1 112 ? -3.386 8.345 44.040 1.00 24.44 334 THR A C 1
ATOM 854 O O . THR A 1 112 ? -3.179 8.970 45.068 1.00 24.46 334 THR A O 1
ATOM 858 N N . PRO A 1 113 ? -2.652 8.509 42.937 1.00 23.79 335 PRO A N 1
ATOM 859 C CA . PRO A 1 113 ? -1.653 9.574 42.912 1.00 23.67 335 PRO A CA 1
ATOM 860 C C . PRO A 1 113 ? -2.370 10.908 42.990 1.00 23.22 335 PRO A C 1
ATOM 861 O O . PRO A 1 113 ? -3.524 11.014 42.602 1.00 23.64 335 PRO A O 1
ATOM 865 N N . TRP A 1 114 ? -1.690 11.918 43.491 1.00 23.44 336 TRP A N 1
ATOM 866 C CA . TRP A 1 114 ? -2.327 13.214 43.701 1.00 23.50 336 TRP A CA 1
ATOM 867 C C . TRP A 1 114 ? -2.746 13.889 42.411 1.00 23.75 336 TRP A C 1
ATOM 868 O O . TRP A 1 114 ? -3.686 14.691 42.407 1.00 23.88 336 TRP A O 1
ATOM 879 N N . SER A 1 115 ? -2.080 13.536 41.314 1.00 24.38 337 SER A N 1
ATOM 880 C CA . SER A 1 115 ? -2.435 14.028 39.970 1.00 24.82 337 SER A CA 1
ATOM 881 C C . SER A 1 115 ? -3.905 13.760 39.628 1.00 24.60 337 SER A C 1
ATOM 882 O O . SER A 1 115 ? -4.628 14.630 39.124 1.00 24.38 337 SER A O 1
ATOM 885 N N . LEU A 1 116 ? -4.347 12.552 39.946 1.00 24.55 338 LEU A N 1
ATOM 886 C CA . LEU A 1 116 ? -5.692 12.118 39.645 1.00 24.69 338 LEU A CA 1
ATOM 887 C C . LEU A 1 116 ? -6.746 12.871 40.474 1.00 24.52 338 LEU A C 1
ATOM 888 O O . LEU A 1 116 ? -7.815 13.215 39.955 1.00 24.87 338 LEU A O 1
ATOM 893 N N . LYS A 1 117 ? -6.419 13.152 41.740 1.00 23.89 339 LYS A N 1
ATOM 894 C CA . LYS A 1 117 ? -7.220 14.017 42.585 1.00 23.53 339 LYS A CA 1
ATOM 895 C C . LYS A 1 117 ? -7.303 15.450 42.034 1.00 23.92 339 LYS A C 1
ATOM 896 O O . LYS A 1 117 ? -8.358 16.083 42.060 1.00 23.54 339 LYS A O 1
ATOM 902 N N . VAL A 1 118 ? -6.191 15.967 41.535 1.00 24.37 340 VAL A N 1
ATOM 903 C CA . VAL A 1 118 ? -6.169 17.331 41.016 1.00 25.03 340 VAL A CA 1
ATOM 904 C C . VAL A 1 118 ? -7.015 17.456 39.749 1.00 25.32 340 VAL A C 1
ATOM 905 O O . VAL A 1 118 ? -7.763 18.421 39.573 1.00 25.15 340 VAL A O 1
ATOM 909 N N . GLU A 1 119 ? -6.924 16.455 38.886 1.00 26.13 341 GLU A N 1
ATOM 910 C CA . GLU A 1 119 ? -7.744 16.416 37.669 1.00 26.97 341 GLU A CA 1
ATOM 911 C C . GLU A 1 119 ? -9.228 16.411 37.980 1.00 27.26 341 GLU A C 1
ATOM 912 O O . GLU A 1 119 ? -10.027 17.106 37.338 1.00 27.22 341 GLU A O 1
ATOM 918 N N . LYS A 1 120 ? -9.611 15.591 38.944 1.00 27.55 342 LYS A N 1
ATOM 919 C CA . LYS A 1 120 ? -11.017 15.524 39.276 1.00 28.06 342 LYS A CA 1
ATOM 920 C C . LYS A 1 120 ? -11.497 16.886 39.800 1.00 27.84 342 LYS A C 1
ATOM 921 O O . LYS A 1 120 ? -12.550 17.342 39.421 1.00 27.94 342 LYS A O 1
ATOM 927 N N . ALA A 1 121 ? -10.717 17.545 40.651 1.00 28.10 343 ALA A N 1
ATOM 928 C CA . ALA A 1 121 ? -11.085 18.870 41.166 1.00 28.02 343 ALA A CA 1
ATOM 929 C C . ALA A 1 121 ? -11.266 19.927 40.050 1.00 28.60 343 ALA A C 1
ATOM 930 O O . ALA A 1 121 ? -12.250 20.687 40.034 1.00 28.34 343 ALA A O 1
ATOM 932 N N . ARG A 1 122 ? -10.317 19.974 39.120 1.00 28.78 344 ARG A N 1
ATOM 933 C CA . ARG A 1 122 ? -10.418 20.860 37.955 1.00 29.80 344 ARG A CA 1
ATOM 934 C C . ARG A 1 122 ? -11.638 20.592 37.059 1.00 30.20 344 ARG A C 1
ATOM 935 O O . ARG A 1 122 ? -12.364 21.495 36.663 1.00 30.16 344 ARG A O 1
ATOM 943 N N . GLU A 1 123 ? -11.845 19.337 36.724 1.00 31.54 345 GLU A N 1
ATOM 944 C CA . GLU A 1 123 ? -13.056 18.923 36.043 1.00 32.84 345 GLU A CA 1
ATOM 945 C C . GLU A 1 123 ? -14.304 19.511 36.698 1.00 32.98 345 GLU A C 1
ATOM 946 O O . GLU A 1 123 ? -15.219 19.983 36.016 1.00 33.10 345 GLU A O 1
ATOM 952 N N . ILE A 1 124 ? -14.356 19.464 38.025 1.00 32.84 346 ILE A N 1
ATOM 953 C 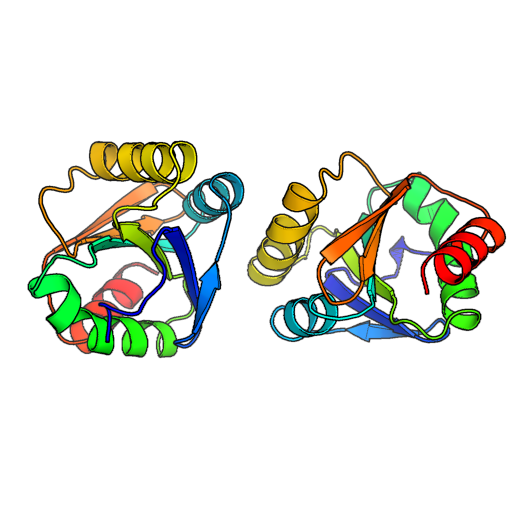CA . ILE A 1 124 ? -15.566 19.845 38.747 1.00 32.55 346 ILE A CA 1
ATOM 954 C C . ILE A 1 124 ? -15.667 21.298 39.191 1.00 32.39 346 ILE A C 1
ATOM 955 O O . ILE A 1 124 ? -16.763 21.832 39.302 1.00 32.18 346 ILE A O 1
ATOM 960 N N . TYR A 1 125 ? -14.540 21.930 39.488 1.00 32.24 347 TYR A N 1
ATOM 961 C CA . TYR A 1 125 ? -14.581 23.322 39.943 1.00 31.99 347 TYR A CA 1
ATOM 962 C C . TYR A 1 125 ? -13.889 24.239 38.941 1.00 32.61 347 TYR A C 1
ATOM 963 O O . TYR A 1 125 ? -13.682 25.426 39.220 1.00 33.35 347 TYR A O 1
ATOM 972 N N . SER B 1 2 ? -17.496 56.742 59.923 1.00 24.28 224 SER B N 1
ATOM 973 C CA . SER B 1 2 ? -18.640 55.795 59.926 1.00 23.76 224 SER B CA 1
ATOM 974 C C . SER B 1 2 ? -18.143 54.382 59.622 1.00 23.49 224 SER B C 1
ATOM 975 O O . SER B 1 2 ? -17.282 54.186 58.772 1.00 23.35 224 SER B O 1
ATOM 978 N N . LEU B 1 3 ? -18.672 53.399 60.349 1.00 23.46 225 LEU B N 1
ATOM 979 C CA . LEU B 1 3 ? -18.387 51.990 60.078 1.00 22.88 225 LEU B CA 1
ATOM 980 C C . LEU B 1 3 ? -18.791 51.610 58.640 1.00 23.26 225 LEU B C 1
ATOM 981 O O . LEU B 1 3 ? -18.277 50.651 58.051 1.00 23.14 225 LEU B O 1
ATOM 986 N N . SER B 1 4 ? -19.730 52.364 58.087 1.00 24.05 226 SER B N 1
ATOM 987 C CA . SER B 1 4 ? -20.237 52.096 56.757 1.00 25.12 226 SER B CA 1
ATOM 988 C C . SER B 1 4 ? -19.158 52.267 55.717 1.00 25.29 226 SER B C 1
ATOM 989 O O . SER B 1 4 ? -19.299 51.755 54.615 1.00 25.45 226 SER B O 1
ATOM 992 N N . TYR B 1 5 ? -18.087 52.982 56.072 1.00 25.78 227 TYR B N 1
ATOM 993 C CA . TYR B 1 5 ? -16.982 53.252 55.147 1.00 26.61 227 TYR B CA 1
ATOM 994 C C . TYR B 1 5 ? -15.887 52.209 55.286 1.00 26.56 227 TYR B C 1
ATOM 995 O O . TYR B 1 5 ? -14.890 52.239 54.563 1.00 26.61 227 TYR B O 1
ATOM 1004 N N . VAL B 1 6 ? -16.038 51.317 56.248 1.00 25.52 228 VAL B N 1
ATOM 1005 C CA . VAL B 1 6 ? -15.009 50.352 56.494 1.00 24.70 228 VAL B CA 1
ATOM 1006 C C . VAL B 1 6 ? -15.184 49.143 55.579 1.00 24.46 228 VAL B C 1
ATOM 1007 O O . VAL B 1 6 ? -16.284 48.601 55.405 1.00 23.95 228 VAL B O 1
ATOM 1011 N N . LYS B 1 7 ? -14.078 48.716 54.988 1.00 24.27 229 LYS B N 1
ATOM 1012 C CA . LYS B 1 7 ? -14.081 47.499 54.205 1.00 24.23 229 LYS B CA 1
ATOM 1013 C C . LYS B 1 7 ? -14.246 46.272 55.106 1.00 23.50 229 LYS B C 1
ATOM 1014 O O . LYS B 1 7 ? -13.583 46.126 56.124 1.00 23.03 229 LYS B O 1
ATOM 1020 N N . GLU B 1 8 ? -15.152 45.394 54.719 1.00 22.71 230 GLU B N 1
ATOM 1021 C CA . GLU B 1 8 ? -15.377 44.159 55.448 1.00 22.32 230 GLU B CA 1
ATOM 1022 C C . GLU B 1 8 ? -14.219 43.192 55.294 1.00 21.59 230 GLU B C 1
ATOM 1023 O O . GLU B 1 8 ? -13.444 43.271 54.347 1.00 21.73 230 GLU B O 1
ATOM 1029 N N . GLY B 1 9 ? -14.106 42.255 56.219 1.00 21.04 231 GLY B N 1
ATOM 1030 C CA . GLY B 1 9 ? -12.965 41.346 56.220 1.00 20.33 231 GLY B CA 1
ATOM 1031 C C . GLY B 1 9 ? -12.450 41.016 57.618 1.00 20.14 231 GLY B C 1
ATOM 1032 O O . GLY B 1 9 ? -13.171 41.184 58.629 1.00 20.00 231 GLY B O 1
ATOM 1033 N N . LEU B 1 10 ? -11.209 40.522 57.659 1.00 19.26 232 LEU B N 1
ATOM 1034 C CA . LEU B 1 10 ? -10.486 40.247 58.895 1.00 19.07 232 LEU B CA 1
ATOM 1035 C C . LEU B 1 10 ? -9.411 41.310 59.005 1.00 19.05 232 LEU B C 1
ATOM 1036 O O . LEU B 1 10 ? -8.796 41.688 58.013 1.00 18.77 232 LEU B O 1
ATOM 1041 N N . ALA B 1 11 ? -9.186 41.796 60.209 1.00 19.23 233 ALA B N 1
ATOM 1042 C CA . ALA B 1 11 ? -8.210 42.838 60.383 1.00 20.07 233 ALA B CA 1
ATOM 1043 C C . ALA B 1 11 ? -7.812 42.985 61.859 1.00 20.50 233 ALA B C 1
ATOM 1044 O O . ALA B 1 11 ? -8.456 42.430 62.744 1.00 21.14 233 ALA B O 1
ATOM 1046 N N . VAL B 1 12 ? -6.740 43.723 62.095 1.00 20.90 234 VAL B N 1
ATOM 1047 C CA . VAL B 1 12 ? -6.241 44.023 63.425 1.00 21.81 234 VAL B CA 1
ATOM 1048 C C . VAL B 1 12 ? -6.402 45.537 63.621 1.00 22.02 234 VAL B C 1
ATOM 1049 O O . VAL B 1 12 ? -6.013 46.334 62.755 1.00 21.77 234 VAL B O 1
ATOM 1053 N N . LEU B 1 13 ? -7.020 45.933 64.733 1.00 22.40 235 LEU B N 1
ATOM 1054 C CA . LEU B 1 13 ? -7.244 47.333 64.990 1.00 23.36 235 LEU B CA 1
ATOM 1055 C C . LEU B 1 13 ? -6.143 47.719 65.930 1.00 24.64 235 LEU B C 1
ATOM 1056 O O . LEU B 1 13 ? -6.131 47.291 67.069 1.00 25.40 235 LEU B O 1
ATOM 1061 N N . GLU B 1 14 ? -5.183 48.484 65.444 1.00 26.81 236 GLU B N 1
ATOM 106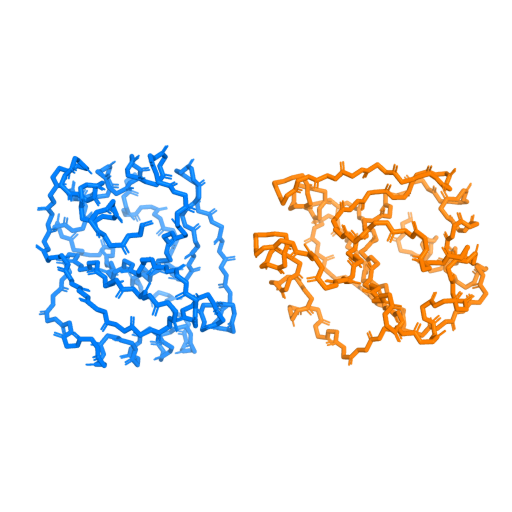2 C CA . GLU B 1 14 ? -4.041 48.849 66.270 1.00 28.80 236 GLU B CA 1
ATOM 1063 C C . GLU B 1 14 ? -3.893 50.341 66.403 1.00 28.88 236 GLU B C 1
ATOM 1064 O O . GLU B 1 14 ? -3.688 51.039 65.418 1.00 28.36 236 GLU B O 1
ATOM 1070 N N . ASP B 1 15 ? -4.019 50.828 67.630 1.00 29.87 237 ASP B N 1
ATOM 1071 C CA . ASP B 1 15 ? -4.130 52.265 67.898 1.00 30.35 237 ASP B CA 1
ATOM 1072 C C . ASP B 1 15 ? -4.990 52.996 66.900 1.00 29.83 237 ASP B C 1
ATOM 1073 O O . ASP B 1 15 ? -4.559 54.007 66.358 1.00 29.84 237 ASP B O 1
ATOM 1078 N N . GLY B 1 16 ? -6.191 52.487 66.649 1.00 29.31 238 GLY B N 1
ATOM 1079 C CA . GLY B 1 16 ? -7.175 53.208 65.862 1.00 28.27 238 GLY B CA 1
A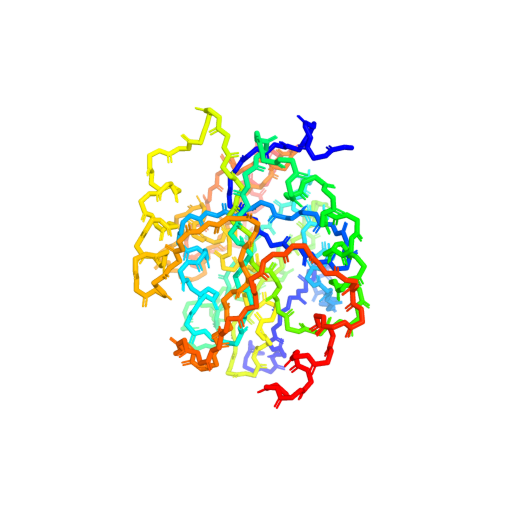TOM 1080 C C . GLY B 1 16 ? -7.117 52.896 64.391 1.00 27.79 238 GLY B C 1
ATOM 1081 O O . GLY B 1 16 ? -7.999 53.281 63.627 1.00 27.77 238 GLY B O 1
ATOM 1082 N N . ARG B 1 17 ? -6.065 52.212 63.977 1.00 27.30 239 ARG B N 1
ATOM 1083 C CA . ARG B 1 17 ? -5.891 51.923 62.559 1.00 26.81 239 ARG B CA 1
ATOM 1084 C C . ARG B 1 17 ? -6.095 50.461 62.241 1.00 25.72 239 ARG B C 1
ATOM 1085 O O . ARG B 1 17 ? -5.668 49.580 62.992 1.00 24.92 239 ARG B O 1
ATOM 1093 N N . LEU B 1 18 ? -6.722 50.222 61.095 1.00 24.37 240 LEU B N 1
ATOM 1094 C CA . LEU B 1 18 ? -6.979 48.882 60.627 1.00 23.70 240 LEU B CA 1
ATOM 1095 C C . LEU B 1 18 ? -5.844 48.328 59.767 1.00 23.33 240 LEU B C 1
ATOM 1096 O O . LEU B 1 18 ? -5.366 48.977 58.840 1.00 23.46 240 LEU B O 1
ATOM 1101 N N . ILE B 1 19 ? -5.417 47.114 60.078 1.00 22.72 241 ILE B N 1
ATOM 1102 C CA . ILE B 1 19 ? -4.476 46.393 59.238 1.00 22.00 241 ILE B CA 1
ATOM 1103 C C . ILE B 1 19 ? -5.194 45.136 58.812 1.00 21.40 241 ILE B C 1
ATOM 1104 O O . ILE B 1 19 ? -5.529 44.316 59.665 1.00 21.01 241 ILE B O 1
ATOM 1109 N N . TYR B 1 20 ? -5.434 44.969 57.514 1.00 20.16 242 TYR B N 1
ATOM 1110 C CA . TYR B 1 20 ? -6.167 43.795 57.051 1.00 19.27 242 TYR B CA 1
ATOM 1111 C C . TYR B 1 20 ? -5.288 42.547 57.039 1.00 19.41 242 TYR B C 1
ATOM 1112 O O . TYR B 1 20 ? -4.078 42.633 56.825 1.00 19.96 242 TYR B O 1
ATOM 1121 N N . ILE B 1 21 ? -5.875 41.384 57.303 1.00 18.67 243 ILE B N 1
ATOM 1122 C CA . ILE B 1 21 ? -5.056 40.208 57.539 1.00 18.14 243 ILE B CA 1
ATOM 1123 C C . ILE B 1 21 ? -5.651 39.008 56.844 1.00 18.81 243 ILE B C 1
ATOM 1124 O O . ILE B 1 21 ? -6.776 39.069 56.349 1.00 18.71 243 ILE B O 1
ATOM 1129 N N . THR B 1 22 ? -4.897 37.914 56.823 1.00 18.79 244 THR B N 1
ATOM 1130 C CA . THR B 1 22 ? -5.365 36.692 56.211 1.00 19.23 244 THR B CA 1
ATOM 1131 C C . THR B 1 22 ? -6.036 35.777 57.219 1.00 19.69 244 THR B C 1
ATOM 1132 O O . THR B 1 22 ? -5.873 35.941 58.441 1.00 20.64 244 THR B O 1
ATOM 1136 N N . PRO B 1 23 ? -6.783 34.786 56.714 1.00 19.86 245 PRO B N 1
ATOM 1137 C CA . PRO B 1 23 ? -7.295 33.741 57.588 1.00 19.75 245 PRO B CA 1
ATOM 1138 C C . PRO B 1 23 ? -6.172 33.066 58.370 1.00 19.85 245 PRO B C 1
ATOM 1139 O O . PRO B 1 23 ? -6.340 32.736 59.549 1.00 19.86 245 PRO B O 1
ATOM 1143 N N . GLU B 1 24 ? -5.022 32.865 57.738 1.00 19.64 246 GLU B N 1
ATOM 1144 C CA A GLU B 1 24 ? -3.867 32.267 58.409 0.50 19.81 246 GLU B CA 1
ATOM 1145 C CA B GLU B 1 24 ? -3.926 32.236 58.458 0.50 19.75 246 GLU B CA 1
ATOM 1146 C C . GLU B 1 24 ? -3.403 33.093 59.615 1.00 19.61 246 GLU B C 1
ATOM 1147 O O . GLU B 1 24 ? -3.110 32.554 60.688 1.00 19.20 246 GLU B O 1
ATOM 1158 N N . GLU B 1 25 ? -3.305 34.413 59.416 1.00 19.70 247 GLU B N 1
ATOM 1159 C CA . GLU B 1 25 ? -2.852 35.321 60.480 1.00 20.33 247 GLU B CA 1
ATOM 1160 C C . GLU B 1 25 ? -3.947 35.508 61.536 1.00 20.44 247 GLU B C 1
ATOM 1161 O O . GLU B 1 25 ? -3.680 35.536 62.727 1.00 20.82 247 GLU B O 1
ATOM 1167 N N . PHE B 1 26 ? -5.196 35.605 61.101 1.00 21.09 248 PHE B N 1
ATOM 1168 C CA . PHE B 1 26 ? -6.315 35.492 62.045 1.00 21.15 248 PHE B CA 1
ATOM 1169 C C . PHE B 1 26 ? -6.093 34.306 63.016 1.00 21.30 248 PHE B C 1
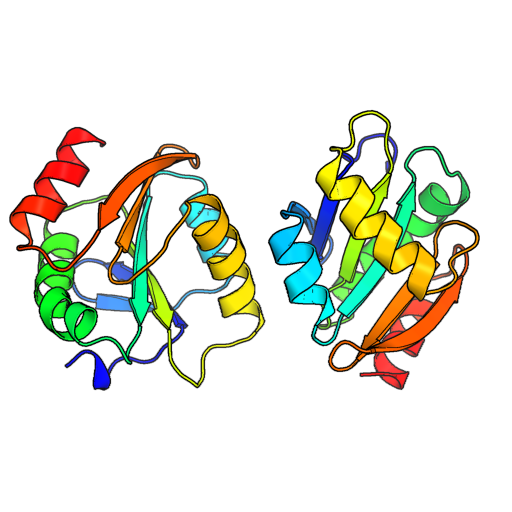ATOM 1170 O O . PHE B 1 26 ? -6.003 34.502 64.228 1.00 20.16 248 PHE B O 1
ATOM 1178 N N . ARG B 1 27 ? -5.988 33.082 62.496 1.00 21.85 249 ARG B N 1
ATOM 1179 C CA . ARG B 1 27 ? -5.771 31.921 63.369 1.00 23.37 249 ARG B CA 1
ATOM 1180 C C . ARG B 1 27 ? -4.553 32.070 64.285 1.00 23.89 249 ARG B C 1
ATOM 1181 O O . ARG B 1 27 ? -4.646 31.830 65.498 1.00 23.74 249 ARG B O 1
ATOM 1189 N N . GLN B 1 28 ? -3.421 32.469 63.701 1.00 25.04 250 GLN B N 1
ATOM 1190 C CA . GLN B 1 28 ? -2.179 32.618 64.451 1.00 26.49 250 GLN B CA 1
ATOM 1191 C C . GLN B 1 28 ? -2.390 33.511 65.659 1.00 26.59 250 GLN B C 1
ATOM 1192 O O . GLN B 1 28 ? -2.024 33.133 66.770 1.00 27.10 250 GLN B O 1
ATOM 1198 N N . LEU B 1 29 ? -2.980 34.691 65.446 1.00 26.64 251 LEU B N 1
ATOM 1199 C CA . LEU B 1 29 ? -3.187 35.656 66.530 1.00 26.71 251 LEU B CA 1
ATOM 1200 C C . LEU B 1 29 ? -4.113 35.094 67.608 1.00 26.89 251 LEU B C 1
ATOM 1201 O O . LEU B 1 29 ? -3.924 35.345 68.797 1.00 26.81 251 LEU B O 1
ATOM 1206 N N . LEU B 1 30 ? -5.130 34.347 67.195 1.00 26.71 252 LEU B N 1
ATOM 1207 C CA . LEU B 1 30 ? -6.059 33.806 68.171 1.00 27.16 252 LEU B CA 1
ATOM 1208 C C . LEU B 1 30 ? -5.419 32.701 69.036 1.00 27.50 252 LEU B C 1
ATOM 1209 O O . LEU B 1 30 ? -5.997 32.283 70.030 1.00 27.56 252 LEU B O 1
ATOM 1214 N N . GLN B 1 31 ? -4.227 32.242 68.663 1.00 27.99 253 GLN B N 1
ATOM 1215 C CA . GLN B 1 31 ? -3.528 31.252 69.464 1.00 28.46 253 GLN B CA 1
ATOM 1216 C C . GLN B 1 31 ? -2.821 31.862 70.661 1.00 28.10 253 GLN B C 1
ATOM 1217 O O . GLN B 1 31 ? -2.313 31.140 71.508 1.00 28.33 253 GLN B O 1
ATOM 1223 N N . GLY B 1 32 ? -2.814 33.189 70.754 1.00 27.86 254 GLY B N 1
ATOM 1224 C CA . GLY B 1 32 ? -2.210 33.855 71.915 1.00 27.03 254 GLY B CA 1
ATOM 1225 C C . GLY B 1 32 ? -3.157 34.686 72.767 1.00 26.64 254 GLY B C 1
ATOM 1226 O O . GLY B 1 32 ? -4.292 34.301 73.057 1.00 26.75 254 GLY B O 1
ATOM 1227 N N . ASP B 1 33 ? -2.678 35.831 73.207 1.00 26.03 255 ASP B N 1
ATOM 1228 C CA . ASP B 1 33 ? -3.523 36.749 73.923 1.00 25.75 255 ASP B CA 1
ATOM 1229 C C . ASP B 1 33 ? -4.112 37.645 72.845 1.00 25.18 255 ASP B C 1
ATOM 1230 O O . ASP B 1 33 ? -3.370 38.262 72.090 1.00 24.85 255 ASP B O 1
ATOM 1235 N N . ALA B 1 34 ? -5.434 37.658 72.719 1.00 24.40 256 ALA B N 1
ATOM 1236 C CA . ALA B 1 34 ? -6.077 38.563 71.762 1.00 24.03 256 ALA B CA 1
ATOM 1237 C C . ALA B 1 34 ? -7.547 38.781 72.089 1.00 23.10 256 ALA B C 1
ATOM 1238 O O . ALA B 1 34 ? -8.194 37.923 72.704 1.00 22.99 256 ALA B O 1
ATOM 1240 N N . ILE B 1 35 ? -8.053 39.939 71.675 1.00 21.97 257 ILE B N 1
ATOM 1241 C CA . ILE B 1 35 ? -9.472 40.261 71.765 1.00 20.75 257 ILE B CA 1
ATOM 1242 C C . ILE B 1 35 ? -10.113 40.176 70.374 1.00 20.26 257 ILE B C 1
ATOM 1243 O O . ILE B 1 35 ? -9.795 40.953 69.484 1.00 20.03 257 ILE B O 1
ATOM 1248 N N . LEU B 1 36 ? -11.016 39.220 70.194 1.00 19.55 258 LEU B N 1
ATOM 1249 C CA . LEU B 1 36 ? -11.751 39.090 68.967 1.00 18.69 258 LEU B CA 1
ATOM 1250 C C . LEU B 1 36 ? -12.969 39.998 69.020 1.00 18.87 258 LEU B C 1
ATOM 1251 O O . LEU B 1 36 ? -13.745 39.928 69.971 1.00 19.14 258 LEU B O 1
ATOM 1256 N N . ALA B 1 37 ? -13.103 40.865 68.018 1.00 17.82 259 ALA B N 1
ATOM 1257 C CA . ALA B 1 37 ? -14.220 41.783 67.917 1.00 17.53 259 ALA B CA 1
ATOM 1258 C C . ALA B 1 37 ? -15.138 41.332 66.795 1.00 17.40 259 ALA B C 1
ATOM 1259 O O . ALA B 1 37 ? -14.764 41.363 65.621 1.00 17.44 259 ALA B O 1
ATOM 1261 N N . VAL B 1 38 ? -16.338 40.892 67.161 1.00 17.30 260 VAL B N 1
ATOM 1262 C CA . VAL B 1 38 ? -17.313 40.464 66.170 1.00 16.97 260 VAL B CA 1
ATOM 1263 C C . VAL B 1 38 ? -18.254 41.609 65.791 1.00 17.50 260 VAL B C 1
ATOM 1264 O O . VAL B 1 38 ? -19.091 42.039 66.596 1.00 17.26 260 VAL B O 1
ATOM 1268 N N . TYR B 1 39 ? -18.130 42.056 64.542 1.00 17.97 261 TYR B N 1
ATOM 1269 C CA . TYR B 1 39 ? -18.871 43.210 64.027 1.00 18.47 261 TYR B CA 1
ATOM 1270 C C . TYR B 1 39 ? -19.680 42.870 62.768 1.00 18.51 261 TYR B C 1
ATOM 1271 O O . TYR B 1 39 ? -19.373 41.933 62.045 1.00 17.88 261 TYR B O 1
ATOM 1280 N N . SER B 1 40 ? -20.681 43.688 62.481 1.00 19.30 262 SER B N 1
ATOM 1281 C CA . SER B 1 40 ? -21.353 43.636 61.190 1.00 19.56 262 SER B CA 1
ATOM 1282 C C . SER B 1 40 ? -21.707 45.042 60.739 1.00 19.86 262 SER B C 1
ATOM 1283 O O . SER B 1 40 ? -22.145 45.870 61.556 1.00 19.12 262 SER B O 1
ATOM 1286 N N . LYS B 1 41 ? -21.501 45.321 59.447 1.00 19.75 263 LYS B N 1
ATOM 1287 C CA . LYS B 1 41 ? -21.745 46.657 58.932 1.00 20.70 263 LYS B CA 1
ATOM 1288 C C . LYS B 1 41 ? -23.246 46.914 58.849 1.00 21.28 263 LYS B C 1
ATOM 1289 O O . LYS B 1 41 ? -23.678 48.055 58.680 1.00 21.50 263 LYS B O 1
ATOM 1295 N N . THR B 1 42 ? -24.039 45.844 58.962 1.00 21.49 264 THR B N 1
ATOM 1296 C CA . THR B 1 42 ? -25.499 45.971 58.942 1.00 21.83 264 THR B CA 1
ATOM 1297 C C . THR B 1 42 ? -26.064 46.398 60.312 1.00 21.98 264 THR B C 1
ATOM 1298 O O . THR B 1 42 ? -27.236 46.785 60.410 1.00 21.80 264 THR B O 1
ATOM 1302 N N . CYS B 1 43 ? -25.235 46.318 61.358 1.00 21.18 265 CYS B N 1
ATOM 1303 C CA . CYS B 1 43 ? -25.710 46.372 62.734 1.00 20.36 265 CYS B CA 1
ATOM 1304 C C . CYS B 1 43 ? -25.704 47.791 63.290 1.00 20.38 265 CYS B C 1
ATOM 1305 O O . CYS B 1 43 ? -24.686 48.468 63.250 1.00 20.05 265 CYS B O 1
ATOM 1308 N N . PRO B 1 44 ? -26.848 48.241 63.830 1.00 20.42 266 PRO B N 1
ATOM 1309 C CA . PRO B 1 44 ? -26.905 49.596 64.368 1.00 20.78 266 PRO B CA 1
ATOM 1310 C C . PRO B 1 44 ? -26.053 49.738 65.629 1.00 20.87 266 PRO B C 1
ATOM 1311 O O . PRO B 1 44 ? -25.423 50.771 65.834 1.00 20.80 266 PRO B O 1
ATOM 1315 N N . HIS B 1 45 ? -25.993 48.693 66.444 1.00 21.26 267 HIS B N 1
ATOM 1316 C CA . HIS B 1 45 ? -25.137 48.746 67.636 1.00 21.83 267 HIS B CA 1
ATOM 1317 C C . HIS B 1 45 ? -23.634 48.786 67.305 1.00 21.29 267 HIS B C 1
ATOM 1318 O O . HIS B 1 45 ? -22.845 49.433 68.014 1.00 21.02 267 HIS B O 1
ATOM 1325 N N . CYS B 1 46 ? -23.241 48.104 66.233 1.00 20.30 268 CYS B N 1
ATOM 1326 C CA . CYS B 1 46 ? -21.854 48.142 65.799 1.00 20.12 268 CYS B CA 1
ATOM 1327 C C . CYS B 1 46 ? -21.472 49.556 65.359 1.00 20.60 268 CYS B C 1
ATOM 1328 O O . CYS B 1 46 ? -20.385 50.025 65.669 1.00 20.86 268 CYS B O 1
ATOM 1331 N N . HIS B 1 47 ? -22.372 50.226 64.642 1.00 20.94 269 HIS B N 1
ATOM 1332 C CA . HIS B 1 47 ? -22.147 51.608 64.238 1.00 22.05 269 HIS B CA 1
ATOM 1333 C C . HIS B 1 47 ? -21.952 52.557 65.428 1.00 22.37 269 HIS B C 1
ATOM 1334 O O . HIS B 1 47 ? -21.115 53.458 65.385 1.00 22.07 269 HIS B O 1
ATOM 1341 N N . ARG B 1 48 ? -22.745 52.359 66.472 1.00 23.10 270 ARG B N 1
ATOM 1342 C CA . ARG B 1 48 ? -22.626 53.139 67.708 1.00 24.03 270 ARG B CA 1
ATOM 1343 C C . ARG B 1 48 ? -21.322 52.820 68.450 1.00 23.45 270 ARG B C 1
ATOM 1344 O O . ARG B 1 48 ? -20.635 53.721 68.946 1.00 23.21 270 ARG B O 1
ATOM 1352 N N . ASP B 1 49 ? -20.984 51.527 68.529 1.00 22.76 271 ASP B N 1
ATOM 1353 C CA . ASP B 1 49 ? -19.807 51.050 69.279 1.00 21.37 271 ASP B CA 1
ATOM 1354 C C . ASP B 1 49 ? -18.465 51.404 68.669 1.00 20.65 271 ASP B C 1
ATOM 1355 O O . ASP B 1 49 ? -17.440 51.406 69.359 1.00 20.84 271 ASP B O 1
ATOM 1360 N N . TRP B 1 50 ? -18.465 51.684 67.371 1.00 19.91 272 TRP B N 1
ATOM 1361 C CA . TRP B 1 50 ? -17.235 51.696 66.574 1.00 19.16 272 TRP B CA 1
ATOM 1362 C C . TRP B 1 50 ? -16.202 52.725 67.043 1.00 19.29 272 TRP B C 1
ATOM 1363 O O . TRP B 1 50 ? -15.017 52.403 67.179 1.00 19.24 272 TRP B O 1
ATOM 1374 N N . PRO B 1 51 ? -16.634 53.980 67.264 1.00 19.52 273 PRO B N 1
ATOM 1375 C CA . PRO B 1 51 ? -15.669 54.952 67.823 1.00 19.49 273 PRO B CA 1
ATOM 1376 C C . PRO B 1 51 ? -15.184 54.565 69.230 1.00 19.58 273 PRO B C 1
ATOM 1377 O O . PRO B 1 51 ? -14.042 54.855 69.581 1.00 19.30 273 PRO B O 1
ATOM 1381 N N . GLN B 1 52 ? -16.037 53.899 70.012 1.00 19.72 274 GLN B N 1
ATOM 1382 C CA . GLN B 1 52 ? -15.649 53.437 71.329 1.00 19.74 274 GLN B CA 1
ATOM 1383 C C . GLN B 1 52 ? -14.548 52.397 71.201 1.00 20.00 274 GLN B C 1
ATOM 1384 O O . GLN B 1 52 ? -13.590 52.399 71.973 1.00 20.21 274 GLN B O 1
ATOM 1390 N N . LEU B 1 53 ? -14.663 51.512 70.215 1.00 19.85 275 LEU B N 1
ATOM 1391 C CA . LEU B 1 53 ? -13.705 50.436 70.096 1.00 19.67 275 LEU B CA 1
ATOM 1392 C C . LEU B 1 53 ? -12.387 50.986 69.588 1.00 20.03 275 LEU B C 1
ATOM 1393 O O . LEU B 1 53 ? -11.312 50.525 69.982 1.00 19.75 275 LEU B O 1
ATOM 1398 N N . ILE B 1 54 ? -12.478 51.937 68.667 1.00 20.82 276 ILE B N 1
ATOM 1399 C CA . ILE B 1 54 ? -11.290 52.558 68.107 1.00 21.51 276 ILE B CA 1
ATOM 1400 C C . ILE B 1 54 ? -10.473 53.143 69.249 1.00 22.17 276 ILE B C 1
ATOM 1401 O O . ILE B 1 54 ? -9.275 52.872 69.363 1.00 21.94 276 ILE B O 1
ATOM 1406 N N . GLN B 1 55 ? -11.143 53.904 70.115 1.00 22.89 277 GLN B N 1
ATOM 1407 C CA . GLN B 1 55 ? -10.502 54.483 71.298 1.00 23.80 277 GLN B CA 1
ATOM 1408 C C . GLN B 1 55 ? -9.889 53.441 72.233 1.00 23.76 277 GLN B C 1
ATOM 1409 O O . GLN B 1 55 ? -8.774 53.597 72.673 1.00 24.10 277 GLN B O 1
ATOM 1415 N N . ALA B 1 56 ? -10.601 52.358 72.514 1.00 23.95 278 ALA B N 1
ATOM 1416 C CA . ALA B 1 56 ? -10.053 51.322 73.365 1.00 23.78 278 ALA B CA 1
ATOM 1417 C C . ALA B 1 56 ? -8.770 50.716 72.796 1.00 24.23 278 ALA B C 1
ATOM 1418 O O . ALA B 1 56 ? -7.870 50.355 73.546 1.00 24.41 278 ALA B O 1
ATOM 1420 N N . SER B 1 57 ? -8.694 50.571 71.480 1.00 24.57 279 SER B N 1
ATOM 1421 C CA . SER B 1 57 ? -7.514 49.990 70.860 1.00 25.14 279 SER B CA 1
ATOM 1422 C C . SER B 1 57 ? -6.284 50.888 71.080 1.00 26.06 279 SER B C 1
ATOM 1423 O O . SER B 1 57 ? -5.147 50.458 70.910 1.00 26.05 279 SER B O 1
ATOM 1426 N N . LYS B 1 58 ? -6.510 52.133 71.472 1.00 27.02 280 LYS B N 1
ATOM 1427 C CA . LYS B 1 58 ? -5.384 53.005 71.810 1.00 28.71 280 LYS B CA 1
ATOM 1428 C C . LYS B 1 58 ? -4.956 52.864 73.271 1.00 29.38 280 LYS B C 1
ATOM 1429 O O . LYS B 1 58 ? -3.961 53.448 73.672 1.00 29.28 280 LYS B O 1
ATOM 1435 N N . GLU B 1 59 ? -5.704 52.084 74.050 1.00 29.87 281 GLU B N 1
ATOM 1436 C CA . GLU B 1 59 ? -5.539 52.068 75.492 1.00 30.46 281 GLU B CA 1
ATOM 1437 C C . GLU B 1 59 ? -5.160 50.687 75.975 1.00 31.17 281 GLU B C 1
ATOM 1438 O O . GLU B 1 59 ? -4.947 50.489 77.159 1.00 32.43 281 GLU B O 1
ATOM 1444 N N . VAL B 1 60 ? -5.079 49.722 75.075 1.00 31.40 282 VAL B N 1
ATOM 1445 C CA . VAL B 1 60 ? -4.639 48.398 75.468 1.00 31.31 282 VAL B CA 1
ATOM 1446 C C . VAL B 1 60 ? -3.480 47.963 74.587 1.00 31.72 282 VAL B C 1
ATOM 1447 O O . VAL B 1 60 ? -3.277 48.508 73.506 1.00 31.81 282 VAL B O 1
ATOM 1451 N N . ASP B 1 61 ? -2.696 47.007 75.062 1.00 32.19 283 ASP B N 1
ATOM 1452 C CA . ASP B 1 61 ? -1.533 46.565 74.311 1.00 32.91 283 ASP B CA 1
ATOM 1453 C C . ASP B 1 61 ? -1.835 45.260 73.585 1.00 32.14 283 ASP B C 1
ATOM 1454 O O . ASP B 1 61 ? -1.167 44.915 72.613 1.00 33.04 283 ASP B O 1
ATOM 1459 N N . VAL B 1 62 ? -2.829 44.525 74.070 1.00 30.80 284 VAL B N 1
ATOM 1460 C CA . VAL B 1 62 ? -3.200 43.252 73.465 1.00 29.43 284 VAL B CA 1
ATOM 1461 C C . VAL B 1 62 ? -3.794 43.509 72.085 1.00 28.30 284 VAL B C 1
ATOM 1462 O O . VAL B 1 62 ? -4.445 44.521 71.847 1.00 28.32 284 VAL B O 1
ATOM 1466 N N . PRO B 1 63 ? -3.575 42.593 71.151 1.00 27.37 285 PRO B N 1
ATOM 1467 C CA . PRO B 1 63 ? -4.131 42.909 69.835 1.00 26.37 285 PRO B CA 1
ATOM 1468 C C . PRO B 1 63 ? -5.653 42.762 69.814 1.00 25.01 285 PRO B C 1
ATOM 1469 O O . PRO B 1 63 ? -6.185 41.817 70.383 1.00 24.76 285 PRO B O 1
ATOM 1473 N N . ILE B 1 64 ? -6.344 43.704 69.176 1.00 23.44 286 ILE B N 1
ATOM 1474 C CA . ILE B 1 64 ? -7.769 43.558 68.925 1.00 21.73 286 ILE B CA 1
ATOM 1475 C C . ILE B 1 64 ? -7.937 43.022 67.514 1.00 21.52 286 ILE B C 1
ATOM 1476 O O . ILE B 1 64 ? -7.594 43.696 66.534 1.00 21.40 286 ILE B O 1
ATOM 1481 N N . VAL B 1 65 ? -8.455 41.805 67.418 1.00 20.12 287 VAL B N 1
ATOM 1482 C CA . VAL B 1 65 ? -8.606 41.150 66.157 1.00 20.00 287 VAL B CA 1
ATOM 1483 C C . VAL B 1 65 ? -10.056 41.261 65.721 1.00 20.19 287 VAL B C 1
ATOM 1484 O O . VAL B 1 65 ? -10.978 40.850 66.438 1.00 20.63 287 VAL B O 1
ATOM 1488 N N . MET B 1 66 ? -10.263 41.806 64.540 1.00 19.34 288 MET B N 1
ATOM 1489 C CA . MET B 1 66 ? -11.609 42.096 64.115 1.00 19.15 288 MET B CA 1
ATOM 1490 C C . MET B 1 66 ? -12.107 41.211 62.981 1.00 18.88 288 MET B C 1
ATOM 1491 O O . MET B 1 66 ? -11.363 40.873 62.058 1.00 18.62 288 MET B O 1
ATOM 1496 N N . PHE B 1 67 ? -13.362 40.802 63.127 1.00 18.42 289 PHE B N 1
ATOM 1497 C CA . PHE B 1 67 ? -14.171 40.273 62.050 1.00 18.81 289 PHE B CA 1
ATOM 1498 C C . PHE B 1 67 ? -15.268 41.295 61.767 1.00 18.87 289 PHE B C 1
ATOM 1499 O O . PHE B 1 67 ? -16.091 41.625 62.616 1.00 18.49 289 PHE B O 1
ATOM 1507 N N . ILE B 1 68 ? -15.233 41.852 60.575 1.00 19.55 290 ILE B N 1
ATOM 1508 C CA . ILE B 1 68 ? -16.229 42.823 60.195 1.00 19.93 290 ILE B CA 1
ATOM 1509 C C . ILE B 1 68 ? -17.029 42.213 59.073 1.00 20.41 290 ILE B C 1
ATOM 1510 O O . ILE B 1 68 ? -16.537 42.075 57.950 1.00 20.16 290 ILE B O 1
ATOM 1515 N N . TRP B 1 69 ? -18.251 41.799 59.381 1.00 21.36 291 TRP B N 1
ATOM 1516 C CA . TRP B 1 69 ? -19.120 41.272 58.346 1.00 21.99 291 TRP B CA 1
ATOM 1517 C C . TRP B 1 69 ? -19.575 42.343 57.360 1.00 22.34 291 TRP B C 1
ATOM 1518 O O . TRP B 1 69 ? -19.940 43.443 57.751 1.00 22.33 291 TRP B O 1
ATOM 1529 N N . GLY B 1 70 ? -19.501 42.020 56.077 1.00 23.25 292 GLY B N 1
ATOM 1530 C CA . GLY B 1 70 ? -20.087 42.831 55.014 1.00 24.52 292 GLY B CA 1
ATOM 1531 C C . GLY B 1 70 ? -20.488 41.900 53.884 1.00 25.76 292 GLY B C 1
ATOM 1532 O O . GLY B 1 70 ? -20.091 40.733 53.874 1.00 25.88 292 GLY B O 1
ATOM 1533 N N . SER B 1 71 ? -21.256 42.390 52.915 1.00 26.41 293 SER B N 1
ATOM 1534 C CA . SER B 1 71 ? -21.712 41.496 51.865 1.00 27.82 293 SER B CA 1
ATOM 1535 C C . SER B 1 71 ? -20.598 40.946 50.985 1.00 27.87 293 SER B C 1
ATOM 1536 O O . SER B 1 71 ? -20.798 39.947 50.299 1.00 28.15 293 SER B O 1
ATOM 1539 N N . LEU B 1 72 ? -19.442 41.601 51.002 1.00 27.92 294 LEU B N 1
ATOM 1540 C CA . LEU B 1 72 ? -18.337 41.204 50.146 1.00 28.36 294 LEU B CA 1
ATOM 1541 C C . LEU B 1 72 ? -17.349 40.279 50.834 1.00 28.11 294 LEU B C 1
ATOM 1542 O O . LEU B 1 72 ? -16.355 39.886 50.244 1.00 28.45 294 LEU B O 1
ATOM 1547 N N . ILE B 1 73 ? -17.621 39.927 52.081 1.00 27.99 295 ILE B N 1
ATOM 1548 C CA . ILE B 1 73 ? -16.694 39.096 52.840 1.00 27.96 295 ILE B CA 1
ATOM 1549 C C . ILE B 1 73 ? -16.344 37.816 52.073 1.00 28.41 295 ILE B C 1
ATOM 1550 O O . ILE B 1 73 ? -17.192 37.231 51.417 1.00 28.47 295 ILE B O 1
ATOM 1555 N N . GLY B 1 74 ? -15.096 37.382 52.151 1.00 28.63 296 GLY B N 1
ATOM 1556 C CA . GLY B 1 74 ? -14.684 36.163 51.449 1.00 29.15 296 GLY B CA 1
ATOM 1557 C C . GLY B 1 74 ? -15.013 34.860 52.160 1.00 29.29 296 GLY B C 1
ATOM 1558 O O . GLY B 1 74 ? -15.143 34.817 53.387 1.00 29.03 296 GLY B O 1
ATOM 1559 N N . GLU B 1 75 ? -15.153 33.795 51.378 1.00 29.88 297 GLU B N 1
ATOM 1560 C CA . GLU B 1 75 ? -15.535 32.486 51.914 1.00 30.62 297 GLU B CA 1
ATOM 1561 C C . GLU B 1 75 ? -14.551 31.954 52.938 1.00 30.11 297 GLU B C 1
ATOM 1562 O O . GLU B 1 75 ? -14.940 31.382 53.948 1.00 30.44 297 GLU B O 1
ATOM 1568 N N . ARG B 1 76 ? -13.264 32.122 52.691 1.00 29.71 298 ARG B N 1
ATOM 1569 C CA . ARG B 1 76 ? -12.312 31.599 53.651 1.00 29.62 298 ARG B CA 1
ATOM 1570 C C . ARG B 1 76 ? -12.136 32.521 54.843 1.00 28.45 298 ARG B C 1
ATOM 1571 O O . ARG B 1 76 ? -11.844 32.069 55.937 1.00 28.53 298 ARG B O 1
ATOM 1579 N N . GLU B 1 77 ? -12.351 33.812 54.636 1.00 27.54 299 GLU B N 1
ATOM 1580 C CA . GLU B 1 77 ? -12.389 34.759 55.749 1.00 26.71 299 GLU B CA 1
ATOM 1581 C C . GLU B 1 77 ? -13.506 34.377 56.700 1.00 25.31 299 GLU B C 1
ATOM 1582 O O . GLU B 1 77 ? -13.310 34.299 57.908 1.00 24.60 299 GLU B O 1
ATOM 1588 N N . LEU B 1 78 ? -14.687 34.176 56.124 1.00 24.70 300 LEU B N 1
ATOM 1589 C CA . LEU B 1 78 ? -15.913 33.835 56.854 1.00 23.82 300 LEU B CA 1
ATOM 1590 C C . LEU B 1 78 ? -15.768 32.526 57.626 1.00 23.46 300 LEU B C 1
ATOM 1591 O O . LEU B 1 78 ? -16.083 32.449 58.836 1.00 22.77 300 LEU B O 1
ATOM 1596 N N . SER B 1 79 ? -15.287 31.485 56.937 1.00 22.91 301 SER B N 1
ATOM 1597 C CA . SER B 1 79 ? -15.078 30.202 57.606 1.00 22.72 301 SER B CA 1
ATOM 1598 C C . SER B 1 79 ? -14.199 30.318 58.842 1.00 22.38 301 SER B C 1
ATOM 1599 O O . SER B 1 79 ? -14.508 29.768 59.910 1.00 21.37 301 SER B O 1
ATOM 1602 N N . ALA B 1 80 ? -13.076 31.011 58.686 1.00 22.07 302 ALA B N 1
ATOM 1603 C CA . ALA B 1 80 ? -12.130 31.110 59.778 1.00 21.96 302 ALA B CA 1
ATOM 1604 C C . ALA B 1 80 ? -12.748 31.790 60.995 1.00 21.93 302 ALA B C 1
ATOM 1605 O O . ALA B 1 80 ? -12.499 31.374 62.137 1.00 21.78 302 ALA B O 1
ATOM 1607 N N . ALA B 1 81 ? -13.547 32.829 60.764 1.00 21.30 303 ALA B N 1
ATOM 1608 C CA . ALA B 1 81 ? -14.173 33.554 61.876 1.00 21.86 303 ALA B CA 1
ATOM 1609 C C . ALA B 1 81 ? -15.357 32.774 62.404 1.00 21.76 303 ALA B C 1
ATOM 1610 O O . ALA B 1 81 ? -15.631 32.774 63.608 1.00 21.86 303 ALA B O 1
ATOM 1612 N N . ARG B 1 82 ? -16.069 32.137 61.482 1.00 22.30 304 ARG B N 1
ATOM 1613 C CA . ARG B 1 82 ? -17.264 31.364 61.822 1.00 23.15 304 ARG B CA 1
ATOM 1614 C C . ARG B 1 82 ? -16.907 30.235 62.802 1.00 23.41 304 ARG B C 1
ATOM 1615 O O . ARG B 1 82 ? -17.579 30.027 63.819 1.00 23.64 304 ARG B O 1
ATOM 1623 N N . LEU B 1 83 ? -15.824 29.528 62.505 1.00 23.89 305 LEU B N 1
ATOM 1624 C CA . LEU B 1 83 ? -15.313 28.494 63.392 1.00 24.63 305 LEU B CA 1
ATOM 1625 C C . LEU B 1 83 ? -15.145 28.971 64.821 1.00 25.09 305 LEU B C 1
ATOM 1626 O O . LEU B 1 83 ? -15.585 28.294 65.758 1.00 25.66 305 LEU B O 1
ATOM 1631 N N . GLU B 1 84 ? -14.473 30.107 64.998 1.00 25.92 306 GLU B N 1
ATOM 1632 C CA . GLU B 1 84 ? -14.255 30.663 66.341 1.00 26.85 306 GLU B CA 1
ATOM 1633 C C . GLU B 1 84 ? -15.522 31.253 66.964 1.00 27.14 306 GLU B C 1
ATOM 1634 O O . GLU B 1 84 ? -15.739 31.114 68.166 1.00 26.42 306 GLU B O 1
ATOM 1640 N N . MET B 1 85 ? -16.335 31.930 66.150 1.00 27.63 307 MET B N 1
ATOM 1641 C CA . MET B 1 85 ? -17.516 32.622 66.653 1.00 28.46 307 MET B CA 1
ATOM 1642 C C . MET B 1 85 ? -18.506 31.610 67.196 1.00 28.97 307 MET B C 1
ATOM 1643 O O . MET B 1 85 ? -18.992 31.739 68.303 1.00 29.22 307 MET B O 1
ATOM 1648 N N . ASN B 1 86 ? -18.777 30.567 66.434 1.00 29.73 308 ASN B N 1
ATOM 1649 C CA . ASN B 1 86 ? -19.622 29.512 66.966 1.00 30.44 308 ASN B CA 1
ATOM 1650 C C . ASN B 1 86 ? -19.041 28.847 68.210 1.00 30.62 308 ASN B C 1
ATOM 1651 O O . ASN B 1 86 ? -19.772 28.574 69.160 1.00 30.72 308 ASN B O 1
ATOM 1656 N N . LYS B 1 87 ? -17.735 28.593 68.220 1.00 30.37 309 LYS B N 1
ATOM 1657 C CA . LYS B 1 87 ? -17.089 28.039 69.406 1.00 30.88 309 LYS B CA 1
ATOM 1658 C C . LYS B 1 87 ? -17.327 28.843 70.686 1.00 30.78 309 LYS B C 1
ATOM 1659 O O . LYS B 1 87 ? -17.555 28.269 71.748 1.00 31.04 309 LYS B O 1
ATOM 1665 N N . ALA B 1 88 ? -17.275 30.170 70.573 1.00 30.41 310 ALA B N 1
ATOM 1666 C CA . ALA B 1 88 ? -17.462 31.076 71.706 1.00 29.48 310 ALA B CA 1
ATOM 1667 C C . ALA B 1 88 ? -18.934 31.311 72.017 1.00 28.83 310 ALA B C 1
ATOM 1668 O O . ALA B 1 88 ? -19.266 31.983 72.983 1.00 29.28 310 ALA B O 1
ATOM 1670 N N . GLY B 1 89 ? -19.821 30.769 71.199 1.00 28.40 311 GLY B N 1
ATOM 1671 C CA . GLY B 1 89 ? -21.257 30.964 71.426 1.00 27.84 311 GLY B CA 1
ATOM 1672 C C . GLY B 1 89 ? -21.731 32.403 71.215 1.00 27.69 311 GLY B C 1
ATOM 1673 O O . GLY B 1 89 ? -22.584 32.903 71.928 1.00 27.33 311 GLY B O 1
ATOM 1674 N N . VAL B 1 90 ? -21.182 33.072 70.214 1.00 27.51 312 VAL B N 1
ATOM 1675 C CA . VAL B 1 90 ? -21.612 34.422 69.879 1.00 27.17 312 VAL B CA 1
ATOM 1676 C C . VAL B 1 90 ? -23.052 34.377 69.375 1.00 27.25 312 VAL B C 1
ATOM 1677 O O . VAL B 1 90 ? -23.392 33.547 68.536 1.00 27.25 312 VAL B O 1
ATOM 1681 N N . GLU B 1 91 ? -23.887 35.274 69.875 1.00 27.34 313 GLU B N 1
ATOM 1682 C CA . GLU B 1 91 ? -25.268 35.326 69.439 1.00 27.99 313 GLU B CA 1
ATOM 1683 C C . GLU B 1 91 ? -25.669 36.641 68.802 1.00 27.07 313 GLU B C 1
ATOM 1684 O O . GLU B 1 91 ? -26.737 36.724 68.204 1.00 27.46 313 GLU B O 1
ATOM 1690 N N . GLY B 1 92 ? -24.842 37.675 68.948 1.00 25.99 314 GLY B N 1
ATOM 1691 C CA . GLY B 1 92 ? -25.205 38.998 68.432 1.00 23.88 314 GLY B CA 1
ATOM 1692 C C . GLY B 1 92 ? -23.980 39.882 68.343 1.00 22.85 314 GLY B C 1
ATOM 1693 O O . GLY B 1 92 ? -22.880 39.428 68.632 1.00 22.24 314 GLY B O 1
ATOM 1694 N N . THR B 1 93 ? -24.177 41.139 67.952 1.00 21.41 315 THR B N 1
ATOM 1695 C CA . THR B 1 93 ? -23.078 42.049 67.679 1.00 20.83 315 THR B CA 1
ATOM 1696 C C . THR B 1 93 ? -23.407 43.419 68.266 1.00 20.45 315 THR B C 1
ATOM 1697 O O . THR B 1 93 ? -24.581 43.747 68.437 1.00 20.48 315 THR B O 1
ATOM 1701 N N . PRO B 1 94 ? -22.374 44.195 68.641 1.00 19.31 316 PRO B N 1
ATOM 1702 C CA . PRO B 1 94 ? -21.002 43.703 68.692 1.00 18.97 316 PRO B CA 1
ATOM 1703 C C . PRO B 1 94 ? -20.813 42.723 69.851 1.00 19.06 316 PRO B C 1
ATOM 1704 O O . PRO B 1 94 ? -21.600 42.716 70.807 1.00 18.83 316 PRO B O 1
ATOM 1708 N N . THR B 1 95 ? -19.772 41.908 69.763 1.00 18.69 317 THR B N 1
ATOM 1709 C CA . THR B 1 95 ? -19.384 41.037 70.851 1.00 18.77 317 THR B CA 1
ATOM 1710 C C . THR B 1 95 ? -17.872 40.973 70.833 1.00 19.31 317 THR B C 1
ATOM 1711 O O . THR B 1 95 ? -17.268 40.836 69.758 1.00 19.71 317 THR B O 1
ATOM 1715 N N . LEU B 1 96 ? -17.268 41.105 72.010 1.00 19.18 318 LEU B N 1
ATOM 1716 C CA . LEU B 1 96 ? -15.837 40.911 72.199 1.00 19.27 318 LEU B CA 1
ATOM 1717 C C . LEU B 1 96 ? -15.661 39.572 72.872 1.00 20.36 318 LEU B C 1
ATOM 1718 O O . LEU B 1 96 ? -16.313 39.295 73.884 1.00 20.69 318 LEU B O 1
ATOM 1723 N N . VAL B 1 97 ? -14.783 38.753 72.296 1.00 21.63 319 VAL B N 1
ATOM 1724 C CA . VAL B 1 97 ? -14.398 37.451 72.834 1.00 22.41 319 VAL B CA 1
ATOM 1725 C C . VAL B 1 97 ? -12.943 37.559 73.286 1.00 23.31 319 VAL B C 1
ATOM 1726 O O . VAL B 1 97 ? -12.076 37.948 72.488 1.00 23.50 319 VAL B O 1
ATOM 1730 N N . PHE B 1 98 ? -12.680 37.233 74.555 1.00 24.05 320 PHE B N 1
ATOM 1731 C CA . PHE B 1 98 ? -11.338 37.374 75.150 1.00 25.03 320 PHE B CA 1
ATOM 1732 C C . PHE B 1 98 ? -10.557 36.069 75.127 1.00 26.05 320 PHE B C 1
ATOM 1733 O O . PHE B 1 98 ? -10.988 35.066 75.698 1.00 26.28 320 PHE B O 1
ATOM 1741 N N . TYR B 1 99 ? -9.423 36.078 74.433 1.00 27.04 321 TYR B N 1
ATOM 1742 C CA . TYR B 1 99 ? -8.586 34.886 74.326 1.00 28.09 321 TYR B CA 1
ATOM 1743 C C . TYR B 1 99 ? -7.362 35.117 75.180 1.00 29.11 321 TYR B C 1
ATOM 1744 O O . TYR B 1 99 ? -6.760 36.179 75.112 1.00 29.03 321 TYR B O 1
ATOM 1753 N N . LYS B 1 100 ? -7.004 34.126 75.986 1.00 30.84 322 LYS B N 1
ATOM 1754 C CA . LYS B 1 100 ? -5.727 34.146 76.698 1.00 32.48 322 LYS B CA 1
ATOM 1755 C C . LYS B 1 100 ? -4.944 32.859 76.403 1.00 32.84 322 LYS B C 1
ATOM 1756 O O . LYS B 1 100 ? -5.447 31.739 76.598 1.00 32.78 322 LYS B O 1
ATOM 1762 N N . GLU B 1 101 ? -3.717 33.023 75.921 1.00 33.11 323 GLU B N 1
ATOM 1763 C CA . GLU B 1 101 ? -2.943 31.864 75.535 1.00 33.68 323 GLU B CA 1
ATOM 1764 C C . GLU B 1 101 ? -3.805 30.971 74.644 1.00 33.70 323 GLU B C 1
ATOM 1765 O O . GLU B 1 101 ? -3.702 29.752 74.674 1.00 34.27 323 GLU B O 1
ATOM 1767 N N . GLY B 1 102 ? -4.671 31.587 73.852 1.00 33.56 324 GLY B N 1
ATOM 1768 C CA . GLY B 1 102 ? -5.374 30.856 72.808 1.00 33.26 324 GLY B CA 1
ATOM 1769 C C . GLY B 1 102 ? -6.649 30.190 73.267 1.00 33.37 324 GLY B C 1
ATOM 1770 O O . GLY B 1 102 ? -7.237 29.402 72.545 1.00 33.45 324 GLY B O 1
ATOM 1771 N N . ARG B 1 103 ? -7.088 30.493 74.476 1.00 33.82 325 ARG B N 1
ATOM 1772 C CA . ARG B 1 103 ? -8.331 29.917 74.957 1.00 34.20 325 ARG B CA 1
ATOM 1773 C C . ARG B 1 103 ? -9.321 31.037 75.247 1.00 34.16 325 ARG B C 1
ATOM 1774 O O . ARG B 1 103 ? -8.944 32.087 75.751 1.00 34.45 325 ARG B O 1
ATOM 1776 N N . ILE B 1 104 ? -10.582 30.803 74.902 1.00 34.43 326 ILE B N 1
ATOM 1777 C CA . ILE B 1 104 ? -11.666 31.737 75.164 1.00 34.54 326 ILE B CA 1
ATOM 1778 C C . ILE B 1 104 ? -11.945 31.795 76.659 1.00 34.74 326 ILE B C 1
ATOM 1779 O O . ILE B 1 104 ? -12.337 30.793 77.242 1.00 34.58 326 ILE B O 1
ATOM 1784 N N . VAL B 1 105 ? -11.721 32.958 77.271 1.00 34.81 327 VAL B N 1
ATOM 1785 C CA . VAL B 1 105 ? -11.847 33.112 78.719 1.00 34.96 327 VAL B CA 1
ATOM 1786 C C . VAL B 1 105 ? -12.912 34.125 79.176 1.00 35.32 327 VAL B C 1
ATOM 1787 O O . VAL B 1 105 ? -13.148 34.260 80.388 1.00 35.63 327 VAL B O 1
ATOM 1791 N N . ASP B 1 106 ? -13.536 34.858 78.244 1.00 34.80 328 ASP B N 1
ATOM 1792 C CA . ASP B 1 106 ? -14.592 35.828 78.619 1.00 34.19 328 ASP B CA 1
ATOM 1793 C C . ASP B 1 106 ? -15.173 36.487 77.372 1.00 34.07 328 ASP B C 1
ATOM 1794 O O . ASP B 1 106 ? -14.633 36.323 76.275 1.00 34.76 328 ASP B O 1
ATOM 1799 N N . LYS B 1 107 ? -16.282 37.209 77.528 1.00 33.00 329 LYS B N 1
ATOM 1800 C CA . LYS B 1 107 ? -16.880 37.951 76.424 1.00 32.25 329 LYS B CA 1
ATOM 1801 C C . LYS B 1 107 ? -17.408 39.240 76.994 1.00 31.55 329 LYS B C 1
ATOM 1802 O O . LYS B 1 107 ? -17.619 39.342 78.196 1.00 31.99 329 LYS B O 1
ATOM 1808 N N . LEU B 1 108 ? -17.612 40.220 76.124 1.00 30.42 330 LEU B N 1
ATOM 1809 C CA . LEU B 1 108 ? -18.327 41.433 76.468 1.00 28.68 330 LEU B CA 1
ATOM 1810 C C . LEU B 1 108 ? -19.256 41.722 75.298 1.00 27.66 330 LEU B C 1
ATOM 1811 O O . LEU B 1 108 ? -18.806 41.981 74.194 1.00 26.58 330 LEU B O 1
ATOM 1816 N N . VAL B 1 109 ? -20.558 41.669 75.562 1.00 27.27 331 VAL B N 1
ATOM 1817 C CA . VAL B 1 109 ? -21.589 41.781 74.533 1.00 26.84 331 VAL B CA 1
ATOM 1818 C C . VAL B 1 109 ? -22.225 43.172 74.497 1.00 26.37 331 VAL B C 1
ATOM 1819 O O . VAL B 1 109 ? -22.415 43.787 75.538 1.00 26.63 331 VAL B O 1
ATOM 1823 N N . GLY B 1 110 ? -22.552 43.669 73.308 1.00 25.52 332 GLY B N 1
ATOM 1824 C CA . GLY B 1 110 ? -23.227 44.964 73.183 1.00 24.51 332 GLY B CA 1
ATOM 1825 C C . GLY B 1 110 ? -22.316 46.183 73.072 1.00 24.42 332 GLY B C 1
ATOM 1826 O O . GLY B 1 110 ? -21.128 46.122 73.378 1.00 23.62 332 GLY B O 1
ATOM 1827 N N . ALA B 1 111 ? -22.877 47.290 72.596 1.00 24.36 333 ALA B N 1
ATOM 1828 C CA . ALA B 1 111 ? -22.185 48.561 72.594 1.00 24.75 333 ALA B CA 1
ATOM 1829 C C . ALA B 1 111 ? -21.866 48.931 74.038 1.00 25.30 333 ALA B C 1
ATOM 1830 O O . ALA B 1 111 ? -22.714 48.749 74.926 1.00 26.06 333 ALA B O 1
ATOM 1832 N N . THR B 1 112 ? -20.647 49.419 74.286 1.00 25.07 334 THR B N 1
ATOM 1833 C CA . THR B 1 112 ? -20.314 49.983 75.585 1.00 24.57 334 THR B CA 1
ATOM 1834 C C . THR B 1 112 ? -19.348 51.146 75.441 1.00 25.11 334 THR B C 1
ATOM 1835 O O . THR B 1 112 ? -18.670 51.280 74.409 1.00 24.99 334 THR B O 1
ATOM 1839 N N . PRO B 1 113 ? -19.298 52.013 76.466 1.00 25.25 335 PRO B N 1
ATOM 1840 C CA . PRO B 1 113 ? -18.265 53.026 76.475 1.00 25.05 335 PRO B CA 1
ATOM 1841 C C . PRO B 1 113 ? -16.925 52.328 76.519 1.00 24.79 335 PRO B C 1
ATOM 1842 O O . PRO B 1 113 ? -16.840 51.179 76.941 1.00 24.45 335 PRO B O 1
ATOM 1846 N N . TRP B 1 114 ? -15.879 53.013 76.082 1.00 25.04 336 TRP B N 1
ATOM 1847 C CA . TRP B 1 114 ? -14.598 52.345 75.938 1.00 25.35 336 TRP B CA 1
ATOM 1848 C C . TRP B 1 114 ? -13.917 51.995 77.240 1.00 25.61 336 TRP B C 1
ATOM 1849 O O . TRP B 1 114 ? -12.996 51.171 77.245 1.00 25.73 336 TRP B O 1
ATOM 1860 N N . SER B 1 115 ? -14.367 52.618 78.327 1.00 25.60 337 SER B N 1
ATOM 1861 C CA . SER B 1 115 ? -13.820 52.357 79.648 1.00 25.97 337 SER B CA 1
ATOM 1862 C C . SER B 1 115 ? -14.168 50.956 80.083 1.00 25.71 337 SER B C 1
ATOM 1863 O O . SER B 1 115 ? -13.372 50.288 80.713 1.00 25.79 337 SER B O 1
ATOM 1866 N N . LEU B 1 116 ? -15.357 50.494 79.739 1.00 25.69 338 LEU B N 1
ATOM 1867 C CA . LEU B 1 116 ? -15.708 49.126 80.075 1.00 26.11 338 LEU B CA 1
ATOM 1868 C C . LEU B 1 116 ? -14.810 48.140 79.338 1.00 25.91 338 LEU B C 1
ATOM 1869 O O . LEU B 1 116 ? -14.360 47.146 79.913 1.00 25.83 338 LEU B O 1
ATOM 1874 N N . LYS B 1 117 ? -14.566 48.409 78.056 1.00 25.15 339 LYS B N 1
ATOM 1875 C CA . LYS B 1 117 ? -13.691 47.560 77.277 1.00 24.42 339 LYS B CA 1
ATOM 1876 C C . LYS B 1 117 ? -12.297 47.495 77.909 1.00 25.02 339 LYS B C 1
ATOM 1877 O O . LYS B 1 117 ? -11.710 46.422 78.016 1.00 25.16 339 LYS B O 1
ATOM 1883 N N . VAL B 1 118 ? -11.770 48.629 78.354 1.00 25.69 340 VAL B N 1
ATOM 1884 C CA . VAL B 1 118 ? -10.399 48.629 78.879 1.00 26.41 340 VAL B CA 1
ATOM 1885 C C . VAL B 1 118 ? -10.301 47.857 80.191 1.00 27.25 340 VAL B C 1
ATOM 1886 O O . VAL B 1 118 ? -9.316 47.133 80.442 1.00 27.38 340 VAL B O 1
ATOM 1890 N N . GLU B 1 119 ? -11.327 47.990 81.026 1.00 28.15 341 GLU B N 1
ATOM 1891 C CA . GLU B 1 119 ? -11.273 47.400 82.366 1.00 29.03 341 GLU B CA 1
ATOM 1892 C C . GLU B 1 119 ? -11.291 45.912 82.219 1.00 29.42 341 GLU B C 1
ATOM 1893 O O . GLU B 1 119 ? -10.687 45.180 83.005 1.00 29.67 341 GLU B O 1
ATOM 1899 N N . LYS B 1 120 ? -11.999 45.455 81.200 1.00 29.66 342 LYS B N 1
ATOM 1900 C CA . LYS B 1 120 ? -12.100 44.027 81.002 1.00 30.37 342 LYS B CA 1
ATOM 1901 C C . LYS B 1 120 ? -10.748 43.469 80.539 1.00 30.24 342 LYS B C 1
ATOM 1902 O O . LYS B 1 120 ? -10.346 42.387 80.949 1.00 30.05 342 LYS B O 1
ATOM 1908 N N . ALA B 1 121 ? -10.053 44.228 79.696 1.00 30.64 343 ALA B N 1
ATOM 1909 C CA . ALA B 1 121 ? -8.727 43.864 79.222 1.00 31.33 343 ALA B CA 1
ATOM 1910 C C . ALA B 1 121 ? -7.706 43.858 80.370 1.00 32.15 343 ALA B C 1
ATOM 1911 O O . ALA B 1 121 ? -6.824 43.001 80.445 1.00 31.66 343 ALA B O 1
ATOM 1913 N N . ARG B 1 122 ? -7.807 44.841 81.253 1.00 33.19 344 ARG B N 1
ATOM 1914 C CA . ARG B 1 122 ? -6.952 44.842 82.415 1.00 34.01 344 ARG B CA 1
ATOM 1915 C C . ARG B 1 122 ? -7.265 43.670 83.328 1.00 34.90 344 ARG B C 1
ATOM 1916 O O . ARG B 1 122 ? -6.358 43.013 83.824 1.00 35.32 344 ARG B O 1
ATOM 1924 N N . GLU B 1 123 ? -8.543 43.401 83.552 1.00 35.82 345 GLU B N 1
ATOM 1925 C CA . GLU B 1 123 ? -8.907 42.319 84.461 1.00 36.59 345 GLU B CA 1
ATOM 1926 C C . GLU B 1 123 ? -8.339 41.001 83.968 1.00 36.98 345 GLU B C 1
ATOM 1927 O O . GLU B 1 123 ? -7.994 40.134 84.769 1.00 37.45 345 GLU B O 1
ATOM 1929 N N . ILE B 1 124 ? -8.252 40.843 82.649 1.00 37.05 346 ILE B N 1
ATOM 1930 C CA . ILE B 1 124 ? -7.871 39.559 82.048 1.00 36.78 346 ILE B CA 1
ATOM 1931 C C . ILE B 1 124 ? -6.406 39.447 81.652 1.00 36.75 346 ILE B C 1
ATOM 1932 O O . ILE B 1 124 ? -5.840 38.355 81.618 1.00 37.01 346 ILE B O 1
ATOM 1937 N N . TYR B 1 125 ? -5.802 40.574 81.319 1.00 36.59 347 TYR B N 1
ATOM 1938 C CA . TYR B 1 125 ? -4.403 40.594 80.949 1.00 36.56 347 TYR B CA 1
ATOM 1939 C C . TYR B 1 125 ? -3.710 41.525 81.930 1.00 37.17 347 TYR B C 1
ATOM 1940 O O . TYR B 1 125 ? -2.539 41.339 82.227 1.00 37.78 347 TYR B O 1
#

InterPro domains:
  IPR013766 Thioredoxin domain [PF00085] (242-335)
  IPR017937 Thioredoxin, conserved site [PS00194] (257-275)
  IPR036249 Thioredoxin-like superfamily [SSF52833] (232-335)

Secondary structure (DSSP, 8-state):
-GGGSPPEEEEEETTEEEE--HHHHHHHHTSSEEEEEEETT-HHHHHHHHHHHHHHTT--S-EEEEEE-TT--HHHHHHHHHHHHHHT--SSSEEEEEETTEEEEEEES---HHHHHHHHHHH-/-GGGSPPEEEEEETTEEEE--HHHHHHHHTSSEEEEEEETT-HHHHHHHHHHHHHHTT--S-EEEEEE-TT--HHHHHHHHHHHHHHT--SSSEEEEEETTEEEEEEES---HHHHHHHHHHH-

Solvent-accessible surface area: 11951 Å² total; per-residue (Å²): 89,2,49,188,18,115,12,2,0,0,15,3,24,72,22,121,51,26,84,13,29,20,83,2,0,113,67,22,9,119,18,61,0,6,1,0,0,0,14,44,105,14,90,92,0,60,151,1,29,74,56,0,32,63,2,6,108,79,26,141,19,36,4,0,0,5,0,85,3,96,137,25,30,157,192,43,50,44,6,0,118,87,9,47,104,118,10,37,26,176,36,40,2,2,6,0,0,5,29,91,31,56,57,76,48,74,25,99,24,33,17,75,88,56,74,6,6,108,38,5,172,128,44,88,86,1,61,192,18,116,15,0,0,0,14,4,98,92,24,172,41,92,80,27,72,14,56,74,0,53,107,44,8,117,27,64,0,5,0,0,3,1,14,51,107,13,96,101,0,61,168,1,20,74,55,1,45,51,2,5,106,74,23,154,21,43,4,0,0,5,0,87,3,98,147,25,28,138,94,38,45,19,8,0,42,14,24,25,73,108,12,37,31,175,33,42,2,1,6,0,0,4,100,86,31,56,64,75,49,71,28,94,25,27,16,80,93,54,79,6,6,100,59,5,172,88,27,83